Protein AF-A0A0F5EWI2-F1 (afdb_monomer_lite)

Radius of gyration: 19.16 Å; chains: 1; bounding box: 44×41×66 Å

InterPro domains:
  IPR000710 Peptidase S6, IgA endopeptidase [PR00921] (40-60)
  IPR000710 Peptidase S6, IgA endopeptidase [PR00921] (154-174)
  IPR000710 Peptidase S6, IgA endopeptidase [PR00921] (277-282)
  IPR030396 Peptidase family S6 domain [PF02395] (32-282)
  IPR030396 Peptidase family S6 domain [PS51691] (33-282)

Sequence (282 aa):
MNFKKSNLLFKSFSNPIKLGISLAIVALNAEASRVRGDVDYQYFRDFGENKGLFSIGATNIHIFDKNGQDVGIMLKDNIPMPDLKTANKNGAFANLIDPSFITSVRHNVGYSQVLFGGEDTNPDSHHFSYLLVNRNNFPDEWDGVTYSNPQDKDYHIPRLHKMVTEVAPAELTDVLTPNGKENTKILTDLTRFPLYIRVGSGKQEVQESAEDNSKTISLSSAYRYVIGGVTHTMSEANATNVVANGTITPEGKRITDKPITLFGSIYGPMVSYGRSGDSGSA

pLDDT: mean 81.0, std 21.16, range [21.16, 98.81]

Organism: Avibacterium paragallinarum (NCBI:txid728)

Structure (mmCIF, N/CA/C/O backbone):
data_AF-A0A0F5EWI2-F1
#
_entry.id   AF-A0A0F5EWI2-F1
#
loop_
_atom_site.group_PDB
_atom_site.id
_atom_site.type_symbol
_atom_site.label_atom_id
_atom_site.label_alt_id
_atom_site.label_comp_id
_atom_site.label_asym_id
_atom_site.label_entity_id
_atom_site.label_seq_id
_atom_site.pdbx_PDB_ins_code
_atom_site.Cartn_x
_atom_site.Cartn_y
_atom_site.Cartn_z
_atom_site.occupancy
_atom_site.B_iso_or_equiv
_atom_site.auth_seq_id
_atom_site.auth_comp_id
_atom_site.auth_asym_id
_atom_site.auth_atom_id
_atom_site.pdbx_PDB_model_num
ATOM 1 N N . MET A 1 1 ? 16.512 1.919 -40.377 1.00 30.89 1 MET A N 1
ATOM 2 C CA . MET A 1 1 ? 16.035 0.576 -39.981 1.00 30.89 1 MET A CA 1
ATOM 3 C C . MET A 1 1 ? 14.828 0.799 -39.081 1.00 30.89 1 MET A C 1
ATOM 5 O O . MET A 1 1 ? 14.992 1.237 -37.953 1.00 30.89 1 MET A O 1
ATOM 9 N N . ASN A 1 2 ? 13.626 0.687 -39.650 1.00 21.16 2 ASN A N 1
ATOM 10 C CA . ASN A 1 2 ? 12.370 1.079 -39.006 1.00 21.16 2 ASN A CA 1
ATOM 11 C C . ASN A 1 2 ? 11.947 0.013 -37.993 1.00 21.16 2 ASN A C 1
ATOM 13 O O . ASN A 1 2 ? 11.634 -1.113 -38.382 1.00 21.16 2 ASN A O 1
ATOM 17 N N . PHE A 1 3 ? 11.923 0.362 -36.707 1.00 26.02 3 PHE A N 1
ATOM 18 C CA . PHE A 1 3 ? 11.335 -0.489 -35.679 1.00 26.02 3 PHE A CA 1
ATOM 19 C C . PHE A 1 3 ? 9.810 -0.467 -35.835 1.00 26.02 3 PHE A C 1
ATOM 21 O O . PHE A 1 3 ? 9.141 0.519 -35.535 1.00 26.02 3 PHE A O 1
ATOM 28 N N . LYS A 1 4 ? 9.263 -1.561 -36.374 1.00 25.55 4 LYS A N 1
ATOM 29 C CA . LYS A 1 4 ? 7.824 -1.847 -36.391 1.00 25.55 4 LYS A CA 1
ATOM 30 C C . LYS A 1 4 ? 7.305 -1.863 -34.949 1.00 25.55 4 LYS A C 1
ATOM 32 O O . LYS A 1 4 ? 7.891 -2.548 -34.114 1.00 25.55 4 LYS A O 1
ATOM 37 N N . LYS A 1 5 ? 6.187 -1.167 -34.696 1.00 33.53 5 LYS A N 1
ATOM 38 C CA . LYS A 1 5 ? 5.367 -1.292 -33.478 1.00 33.53 5 LYS A CA 1
ATOM 39 C C . LYS A 1 5 ? 5.155 -2.780 -33.165 1.00 33.53 5 LYS A C 1
ATOM 41 O O . LYS A 1 5 ? 4.416 -3.464 -33.873 1.00 33.53 5 LYS A O 1
ATOM 46 N N . SER A 1 6 ? 5.811 -3.287 -32.127 1.00 29.77 6 SER A N 1
ATOM 47 C CA . SER A 1 6 ? 5.422 -4.546 -31.505 1.00 29.77 6 SER A CA 1
ATOM 48 C C . SER A 1 6 ? 4.189 -4.258 -30.657 1.00 29.77 6 SER A C 1
ATOM 50 O O . SER A 1 6 ? 4.291 -3.607 -29.619 1.00 29.77 6 SER A O 1
ATOM 52 N N . ASN A 1 7 ? 3.025 -4.713 -31.117 1.00 28.48 7 ASN A N 1
ATOM 53 C CA . ASN A 1 7 ? 1.829 -4.803 -30.290 1.00 28.48 7 ASN A CA 1
ATOM 54 C C . ASN A 1 7 ? 2.145 -5.743 -29.119 1.00 28.48 7 ASN A C 1
ATOM 56 O O . ASN A 1 7 ? 2.031 -6.962 -29.255 1.00 28.48 7 ASN A O 1
ATOM 60 N N . LEU A 1 8 ? 2.553 -5.186 -27.977 1.00 28.75 8 LEU A N 1
ATOM 61 C CA . LEU A 1 8 ? 2.466 -5.857 -26.683 1.00 28.75 8 LEU A CA 1
ATOM 62 C C . LEU A 1 8 ? 0.978 -5.930 -26.320 1.00 28.75 8 LEU A C 1
ATOM 64 O O . LEU A 1 8 ? 0.463 -5.188 -25.494 1.00 28.75 8 LEU A O 1
ATOM 68 N N . LEU A 1 9 ? 0.269 -6.805 -27.031 1.00 26.86 9 LEU A N 1
ATOM 69 C CA . LEU A 1 9 ? -1.031 -7.306 -26.631 1.00 26.86 9 LEU A CA 1
ATOM 70 C C . LEU A 1 9 ? -0.791 -8.129 -25.366 1.00 26.86 9 LEU A C 1
ATOM 72 O O . LEU A 1 9 ? -0.361 -9.281 -25.451 1.00 26.86 9 LEU A O 1
ATOM 76 N N . PHE A 1 10 ? -1.060 -7.540 -24.201 1.00 33.16 10 PHE A N 1
ATOM 77 C CA . PHE A 1 10 ? -1.355 -8.314 -23.003 1.00 33.16 10 PHE A CA 1
ATOM 78 C C . PHE A 1 10 ? -2.587 -9.161 -23.327 1.00 33.16 10 PHE A C 1
ATOM 80 O O . PHE A 1 10 ? -3.725 -8.696 -23.292 1.00 33.16 10 PHE A O 1
ATOM 87 N N . LYS A 1 11 ? -2.358 -10.407 -23.747 1.00 27.41 11 LYS A N 1
ATOM 88 C CA . LYS A 1 11 ? -3.420 -11.400 -23.830 1.00 27.41 11 LYS A CA 1
ATOM 89 C C . LYS A 1 11 ? -3.869 -11.665 -22.399 1.00 27.41 11 LYS A C 1
ATOM 91 O O . LYS A 1 11 ? -3.169 -12.339 -21.653 1.00 27.41 11 LYS A O 1
ATOM 96 N N . SER A 1 12 ? -5.031 -11.125 -22.043 1.00 32.12 12 SER A N 1
ATOM 97 C CA . SER A 1 12 ? -5.823 -11.616 -20.920 1.00 32.12 12 SER A CA 1
ATOM 98 C C . SER A 1 12 ? -5.983 -13.128 -21.099 1.00 32.12 12 SER A C 1
ATOM 100 O O . SER A 1 12 ? -6.609 -13.594 -22.057 1.00 32.12 12 SER A O 1
ATOM 102 N N . PHE A 1 13 ? -5.340 -13.903 -20.227 1.00 31.05 13 PHE A N 1
ATOM 103 C CA . PHE A 1 13 ? -5.628 -15.322 -20.101 1.00 31.05 13 PHE A CA 1
ATOM 104 C C . PHE A 1 13 ? -6.995 -15.435 -19.429 1.00 31.05 13 PHE A C 1
ATOM 106 O O . PHE A 1 13 ? -7.117 -15.369 -18.210 1.00 31.05 13 PHE A O 1
ATOM 113 N N . SER A 1 14 ? -8.037 -15.568 -20.245 1.00 35.56 14 SER A N 1
ATOM 114 C CA . SER A 1 14 ? -9.378 -15.905 -19.782 1.00 35.56 14 SER A CA 1
ATOM 115 C C . SER A 1 14 ? -9.385 -17.355 -19.295 1.00 35.56 14 SER A C 1
ATOM 117 O O . SER A 1 14 ? -9.477 -18.289 -20.086 1.00 35.56 14 SER A O 1
ATOM 119 N N . ASN A 1 15 ? -9.286 -17.540 -17.979 1.00 30.77 15 ASN A N 1
ATOM 120 C CA . ASN A 1 15 ? -9.699 -18.774 -17.316 1.00 30.77 15 ASN A CA 1
ATOM 121 C C . ASN A 1 15 ? -11.030 -18.530 -16.584 1.00 30.77 15 ASN A C 1
ATOM 123 O O . ASN A 1 15 ? -11.200 -17.480 -15.963 1.00 30.77 15 ASN A O 1
ATOM 127 N N . PRO A 1 16 ? -11.992 -19.465 -16.666 1.00 32.56 16 PRO A N 1
ATOM 128 C CA . PRO A 1 16 ? -13.347 -19.245 -16.184 1.00 32.56 16 PRO A CA 1
ATOM 129 C C . PRO A 1 16 ? -13.420 -19.337 -14.654 1.00 32.56 16 PRO A C 1
ATOM 131 O O . PRO A 1 16 ? -12.877 -20.256 -14.049 1.00 32.56 16 PRO A O 1
ATOM 134 N N . ILE A 1 17 ? -14.146 -18.385 -14.061 1.00 31.98 17 ILE A N 1
ATOM 135 C CA . ILE A 1 17 ? -14.688 -18.396 -12.694 1.00 31.98 17 ILE A CA 1
ATOM 136 C C . ILE A 1 17 ? -13.631 -18.673 -11.611 1.00 31.98 17 ILE A C 1
ATOM 138 O O . ILE A 1 17 ? -13.587 -19.726 -10.978 1.00 31.98 17 ILE A O 1
ATOM 142 N N . LYS A 1 18 ? -12.824 -17.653 -11.329 1.00 27.22 18 LYS A N 1
ATOM 143 C CA . LYS A 1 18 ? -12.356 -17.387 -9.969 1.00 27.22 18 LYS A CA 1
ATOM 144 C C . LYS A 1 18 ? -12.882 -16.010 -9.599 1.00 27.22 18 LYS A C 1
ATOM 146 O O . LYS A 1 18 ? -12.769 -15.084 -10.395 1.00 27.22 18 LYS A O 1
ATOM 151 N N . LEU A 1 19 ? -13.510 -15.901 -8.434 1.00 29.02 19 LEU A N 1
ATOM 152 C CA . LEU A 1 19 ? -13.877 -14.626 -7.828 1.00 29.02 19 LEU A CA 1
ATOM 153 C C . LEU A 1 19 ? -12.559 -13.925 -7.447 1.00 29.02 19 LEU A C 1
ATOM 155 O O . LEU A 1 19 ? -12.078 -14.057 -6.327 1.00 29.02 19 LEU A O 1
ATOM 159 N N . GLY A 1 20 ? -11.894 -13.333 -8.439 1.00 28.34 20 GLY A N 1
ATOM 160 C CA . GLY A 1 20 ? -10.646 -12.605 -8.276 1.00 28.34 20 GLY A CA 1
ATOM 161 C C . GLY A 1 20 ? -10.959 -11.250 -7.670 1.00 28.34 20 GLY A C 1
ATOM 162 O O . GLY A 1 20 ? -11.692 -10.457 -8.260 1.00 28.34 20 GLY A O 1
ATOM 163 N N . ILE A 1 21 ? -10.443 -10.994 -6.470 1.00 34.06 21 ILE A N 1
ATOM 164 C CA . ILE A 1 21 ? -10.360 -9.632 -5.956 1.00 34.06 21 ILE A CA 1
ATOM 165 C C . ILE A 1 21 ? -9.354 -8.919 -6.860 1.00 34.06 21 ILE A C 1
ATOM 167 O O . ILE A 1 21 ? -8.154 -9.172 -6.774 1.00 34.06 21 ILE A O 1
ATOM 171 N N . SER A 1 22 ? -9.848 -8.053 -7.742 1.00 30.48 22 SER A N 1
ATOM 172 C CA . SER A 1 22 ? -9.000 -7.092 -8.438 1.00 30.48 22 SER A CA 1
ATOM 173 C C . SER A 1 22 ? -8.394 -6.175 -7.378 1.00 30.48 22 SER A C 1
ATOM 175 O O . SER A 1 22 ? -9.103 -5.390 -6.746 1.00 30.48 22 SER A O 1
ATOM 177 N N . LEU A 1 23 ? -7.084 -6.291 -7.154 1.00 34.41 23 LEU A N 1
ATOM 178 C CA . LEU A 1 23 ? -6.345 -5.285 -6.409 1.00 34.41 23 LEU A CA 1
ATOM 179 C C . LEU A 1 23 ? -6.219 -4.082 -7.349 1.00 34.41 23 LEU A C 1
ATOM 181 O O . LEU A 1 23 ? -5.346 -4.030 -8.212 1.00 34.41 23 LEU A O 1
ATOM 185 N N . ALA A 1 24 ? -7.146 -3.132 -7.250 1.00 35.19 24 ALA A N 1
ATOM 186 C CA . ALA A 1 24 ? -7.046 -1.894 -8.003 1.00 35.19 24 ALA A CA 1
ATOM 187 C C . ALA A 1 24 ? -5.848 -1.093 -7.464 1.00 35.19 24 ALA A C 1
ATOM 189 O O . ALA A 1 24 ? -5.997 -0.278 -6.558 1.00 35.19 24 ALA A O 1
ATOM 190 N N . ILE A 1 25 ? -4.653 -1.335 -8.017 1.00 37.09 25 ILE A N 1
ATOM 191 C CA . ILE A 1 25 ? -3.476 -0.484 -7.817 1.00 37.09 25 ILE A CA 1
ATOM 192 C C . ILE A 1 25 ? -3.751 0.809 -8.581 1.00 37.09 25 ILE A C 1
ATOM 194 O O . ILE A 1 25 ? -3.390 0.978 -9.746 1.00 37.09 25 ILE A O 1
ATOM 198 N N . VAL A 1 26 ? -4.480 1.709 -7.936 1.00 37.12 26 VAL A N 1
ATOM 199 C CA . VAL A 1 26 ? -4.684 3.060 -8.429 1.00 37.12 26 VAL A CA 1
ATOM 200 C C . VAL A 1 26 ? -3.472 3.862 -7.964 1.00 37.12 26 VAL A C 1
ATOM 202 O O . VAL A 1 26 ? -3.343 4.160 -6.782 1.00 37.12 26 VAL A O 1
ATOM 205 N N . ALA A 1 27 ? -2.568 4.203 -8.886 1.00 33.59 27 ALA A N 1
ATOM 206 C CA . ALA A 1 27 ? -1.388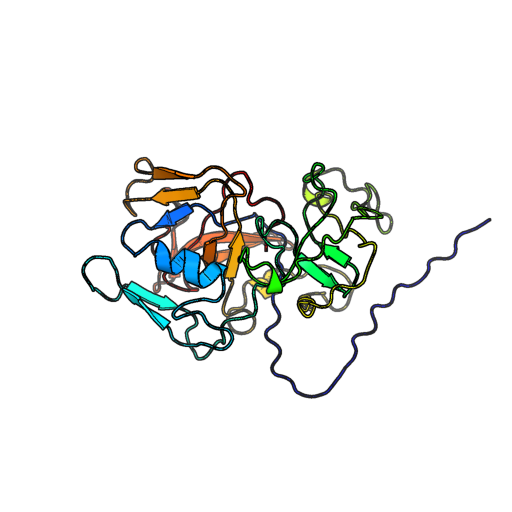 5.033 -8.623 1.00 33.59 27 ALA A CA 1
ATOM 207 C C . ALA A 1 27 ? -1.757 6.514 -8.371 1.00 33.59 27 ALA A C 1
ATOM 209 O O . ALA A 1 27 ? -1.180 7.420 -8.968 1.00 33.59 27 ALA A O 1
ATOM 210 N N . LEU A 1 28 ? -2.753 6.780 -7.522 1.00 32.44 28 LEU A N 1
ATOM 211 C CA . LEU A 1 28 ? -3.231 8.124 -7.212 1.00 32.44 28 LEU A CA 1
ATOM 212 C C . LEU A 1 28 ? -3.036 8.391 -5.727 1.00 32.44 28 LEU A C 1
ATOM 214 O O . LEU A 1 28 ? -3.651 7.736 -4.898 1.00 32.44 28 LEU A O 1
ATOM 218 N N . ASN A 1 29 ? -2.196 9.390 -5.444 1.00 33.06 29 ASN A N 1
ATOM 219 C CA . ASN A 1 29 ? -1.879 9.936 -4.124 1.00 33.06 29 ASN A CA 1
ATOM 220 C C . ASN A 1 29 ? -1.559 8.849 -3.089 1.00 33.06 29 ASN A C 1
ATOM 222 O O . ASN A 1 29 ? -2.439 8.312 -2.429 1.00 33.06 29 ASN A 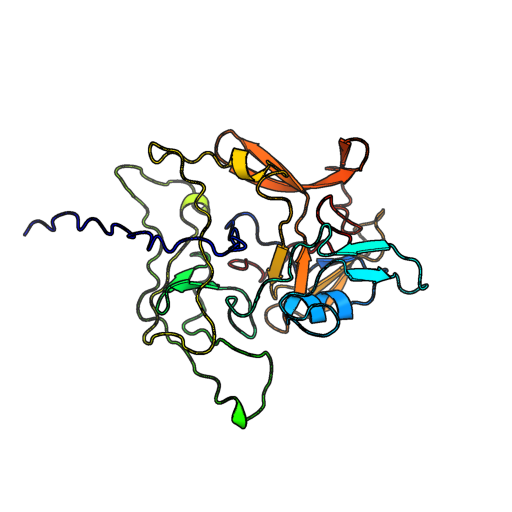O 1
ATOM 226 N N . ALA A 1 30 ? -0.264 8.550 -2.959 1.00 39.19 30 ALA A N 1
ATOM 227 C CA . ALA A 1 30 ? 0.282 7.713 -1.901 1.00 39.19 30 ALA A CA 1
ATOM 228 C C . ALA A 1 30 ? -0.329 8.101 -0.549 1.00 39.19 30 ALA A C 1
ATOM 230 O O . ALA A 1 30 ? -0.136 9.231 -0.109 1.00 39.19 30 ALA A O 1
ATOM 231 N N . GLU A 1 31 ? -1.076 7.186 0.068 1.00 49.22 31 GLU A N 1
ATOM 232 C CA . GLU A 1 31 ? -1.660 7.354 1.396 1.00 49.22 31 GLU A CA 1
ATOM 233 C C . GLU A 1 31 ? -0.858 6.481 2.417 1.00 49.22 31 GLU A C 1
ATOM 235 O O . GLU A 1 31 ? 0.250 6.104 2.103 1.00 49.22 31 GLU A O 1
ATOM 240 N N . ALA A 1 32 ? -1.273 6.169 3.638 1.00 57.50 32 ALA A N 1
ATOM 241 C CA . ALA A 1 32 ? -0.471 5.527 4.714 1.00 57.50 32 ALA A CA 1
ATOM 242 C C . ALA A 1 32 ? 0.701 6.262 5.366 1.00 57.50 32 ALA A C 1
ATOM 244 O O . ALA A 1 32 ? 1.285 7.212 4.874 1.00 57.50 32 ALA A O 1
ATOM 245 N N . SER A 1 33 ? 0.998 5.772 6.563 1.00 82.44 33 SER A N 1
ATOM 246 C CA . SER A 1 33 ? 1.945 6.272 7.553 1.00 82.44 33 SER A CA 1
ATOM 247 C C . SER A 1 33 ? 1.377 7.263 8.559 1.00 82.44 33 SER A C 1
ATOM 249 O O . SER A 1 33 ? 1.949 7.361 9.632 1.00 82.44 33 SER A O 1
ATOM 251 N N . ARG A 1 34 ? 0.232 7.919 8.328 1.00 91.12 34 ARG A N 1
ATOM 252 C CA . ARG A 1 34 ? -0.511 8.622 9.391 1.00 91.12 34 ARG A CA 1
ATOM 253 C C . ARG A 1 34 ? -1.857 7.966 9.671 1.00 91.12 34 ARG A C 1
ATOM 255 O O . ARG A 1 34 ? -2.666 7.822 8.760 1.00 91.12 34 ARG A O 1
ATOM 262 N N . VAL A 1 35 ? -2.114 7.627 10.931 1.00 93.19 35 VAL A N 1
ATOM 263 C CA . VAL A 1 35 ? -3.329 6.909 11.360 1.00 93.19 35 VAL A CA 1
ATOM 264 C C . VAL A 1 35 ? -3.948 7.517 12.623 1.00 93.19 35 VAL A C 1
ATOM 266 O O . VAL A 1 35 ? -3.311 8.317 13.310 1.00 93.19 35 VAL A O 1
ATOM 269 N N . ARG A 1 36 ? -5.194 7.146 12.937 1.00 92.00 36 ARG A N 1
ATOM 270 C CA . ARG A 1 36 ? -5.877 7.525 14.188 1.00 92.00 36 ARG A CA 1
ATOM 271 C C . ARG A 1 36 ? -5.182 6.932 15.422 1.00 92.00 36 ARG A C 1
ATOM 273 O O . ARG A 1 36 ? -4.645 5.827 15.370 1.00 92.00 36 ARG A O 1
ATOM 280 N N . GLY A 1 37 ? -5.187 7.675 16.525 1.00 91.50 37 GLY A N 1
ATOM 281 C CA . GLY A 1 37 ? -4.462 7.333 17.753 1.00 91.50 37 GLY A CA 1
ATOM 282 C C . GLY A 1 37 ? -5.274 6.673 18.856 1.00 91.50 37 GLY A C 1
ATOM 283 O O . GLY A 1 37 ? -4.700 6.296 19.876 1.00 91.50 37 GLY A O 1
ATOM 284 N N . ASP A 1 38 ? -6.579 6.529 18.684 1.00 92.00 38 ASP A N 1
ATOM 285 C CA . ASP A 1 38 ? -7.507 5.946 19.655 1.00 92.00 38 ASP A CA 1
ATOM 286 C C . ASP A 1 38 ? -7.641 4.418 19.542 1.00 92.00 38 ASP A C 1
ATOM 288 O O . ASP A 1 38 ? -8.084 3.793 20.499 1.00 92.00 38 ASP A O 1
ATOM 292 N N . VAL A 1 39 ? -7.198 3.799 18.442 1.00 94.94 39 VAL A N 1
ATOM 293 C CA . VAL A 1 39 ? -7.085 2.332 18.299 1.00 94.94 39 VAL A CA 1
ATOM 294 C C . VAL A 1 39 ? -5.643 1.864 18.511 1.00 94.94 39 VAL A C 1
ATOM 296 O O . VAL A 1 39 ? -4.700 2.661 18.444 1.00 94.94 39 VAL A O 1
ATOM 299 N N . ASP A 1 40 ? -5.446 0.573 18.789 1.00 96.75 40 ASP A N 1
ATOM 300 C CA . ASP A 1 40 ? -4.097 0.009 18.893 1.00 96.75 40 ASP A CA 1
ATOM 301 C C . ASP A 1 40 ? -3.358 0.128 17.548 1.00 96.75 40 ASP A C 1
ATOM 303 O O . ASP A 1 40 ? -3.860 -0.277 16.497 1.00 96.75 40 ASP A O 1
ATOM 307 N N . TYR A 1 41 ? -2.137 0.664 17.586 1.00 97.00 41 TYR A N 1
ATOM 308 C CA . TYR A 1 41 ? -1.273 0.779 16.414 1.00 97.00 41 TYR A CA 1
ATOM 309 C C . TYR A 1 41 ? -0.960 -0.589 15.793 1.00 97.00 41 TYR A C 1
ATOM 311 O O . TYR A 1 41 ? -0.705 -0.690 14.589 1.00 97.00 41 TYR A O 1
ATOM 319 N N . GLN A 1 42 ? -1.021 -1.651 16.603 1.00 97.62 42 GLN A N 1
ATOM 320 C CA . GLN A 1 42 ? -0.824 -3.020 16.157 1.00 97.62 42 GLN A CA 1
ATOM 321 C C . GLN A 1 42 ? -1.845 -3.442 15.094 1.00 97.62 42 GLN A C 1
ATOM 323 O O . GLN A 1 42 ? -1.467 -4.193 14.203 1.00 97.62 42 GLN A O 1
ATOM 328 N N . TYR A 1 43 ? -3.074 -2.905 15.085 1.00 98.31 43 TYR A N 1
ATOM 329 C CA . TYR A 1 43 ? -4.027 -3.196 14.006 1.00 98.31 43 TYR A CA 1
ATOM 330 C C . TYR A 1 43 ? -3.467 -2.794 12.635 1.00 98.31 43 TYR A C 1
ATOM 332 O O . TYR A 1 43 ? -3.536 -3.571 11.688 1.00 98.31 43 TYR A O 1
ATOM 340 N N . PHE A 1 44 ? -2.865 -1.607 12.518 1.00 97.56 44 PHE A N 1
ATOM 341 C CA . PHE A 1 44 ? -2.307 -1.116 11.252 1.00 97.56 44 PHE A CA 1
ATOM 342 C C . PHE A 1 44 ? -1.054 -1.887 10.820 1.00 97.56 44 PHE A C 1
ATOM 344 O O . PHE A 1 44 ? -0.828 -2.085 9.623 1.00 97.56 44 PHE A O 1
ATOM 351 N N . ARG A 1 45 ? -0.252 -2.336 11.793 1.00 96.44 45 ARG A N 1
ATOM 352 C CA . ARG A 1 45 ? 0.908 -3.212 11.569 1.00 96.44 45 ARG A CA 1
ATOM 353 C C . ARG A 1 45 ? 0.475 -4.589 11.082 1.00 96.44 45 ARG A C 1
ATOM 355 O O . ARG A 1 45 ? 0.952 -5.048 10.050 1.00 96.44 45 ARG 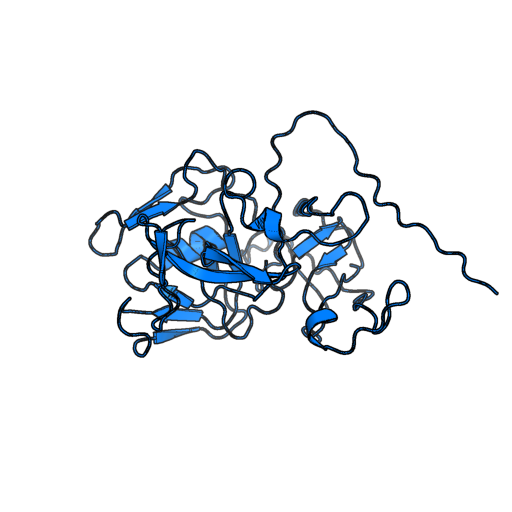A O 1
ATOM 362 N N . ASP A 1 46 ? -0.465 -5.210 11.783 1.00 97.44 46 ASP A N 1
ATOM 363 C CA . ASP A 1 46 ? -1.002 -6.522 11.437 1.00 97.44 46 ASP A CA 1
ATOM 364 C C . ASP A 1 46 ? -1.694 -6.497 10.075 1.00 97.44 46 ASP A C 1
ATOM 366 O O . ASP A 1 46 ? -1.491 -7.407 9.275 1.00 97.44 46 ASP A O 1
ATOM 370 N N . PHE A 1 47 ? -2.438 -5.428 9.771 1.00 96.69 47 PHE A N 1
ATOM 371 C CA . PHE A 1 47 ? -3.031 -5.232 8.453 1.00 96.69 47 PHE A CA 1
ATOM 372 C C . PHE A 1 47 ? -1.955 -5.194 7.365 1.00 96.69 47 PHE A C 1
ATOM 374 O O . PHE A 1 47 ? -2.032 -5.964 6.414 1.00 96.69 47 PHE A O 1
ATOM 381 N N . GLY A 1 48 ? -0.938 -4.335 7.513 1.00 94.00 48 GLY A N 1
ATOM 382 C CA . GLY A 1 48 ? 0.128 -4.175 6.518 1.00 94.00 48 GLY A CA 1
ATOM 383 C C . GLY A 1 48 ? 0.999 -5.420 6.316 1.00 94.00 48 GLY A C 1
ATOM 384 O O . GLY A 1 48 ? 1.577 -5.586 5.249 1.00 94.00 48 GLY A O 1
ATOM 385 N N . GLU A 1 49 ? 1.079 -6.302 7.315 1.00 93.94 49 GLU A N 1
ATOM 386 C CA . GLU A 1 49 ? 1.907 -7.516 7.287 1.00 93.94 49 GLU A CA 1
ATOM 387 C C . GLU A 1 49 ? 1.102 -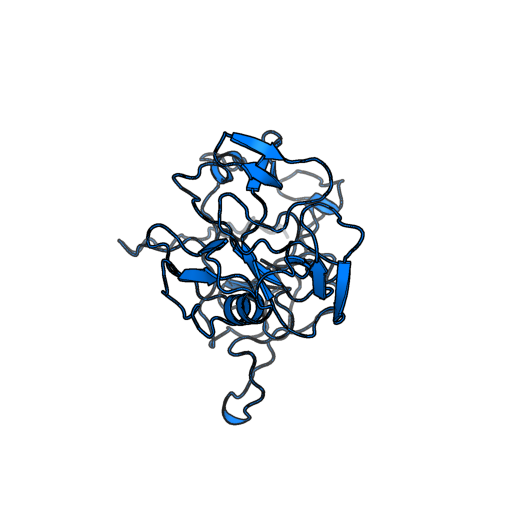8.813 7.050 1.00 93.94 49 GLU A C 1
ATOM 389 O O . GLU A 1 49 ? 1.681 -9.902 7.091 1.00 93.94 49 GLU A O 1
ATOM 394 N N . ASN A 1 50 ? -0.217 -8.722 6.826 1.00 95.38 50 ASN A N 1
ATOM 395 C CA . ASN A 1 50 ? -1.150 -9.860 6.809 1.00 95.38 50 ASN A CA 1
ATOM 396 C C . ASN A 1 50 ? -1.028 -10.780 8.048 1.00 95.38 50 ASN A C 1
ATOM 398 O O . ASN A 1 50 ? -0.991 -12.012 7.937 1.00 95.38 50 ASN A O 1
ATOM 402 N N . LYS A 1 51 ? -0.927 -10.186 9.240 1.00 96.06 51 LYS A N 1
ATOM 403 C CA . LYS A 1 51 ? -0.779 -10.870 10.537 1.00 96.06 51 LYS A CA 1
ATOM 404 C C . LYS A 1 51 ? -2.003 -10.664 11.427 1.00 96.06 51 LYS A C 1
ATOM 406 O O . LYS A 1 51 ? -2.957 -9.983 11.057 1.00 96.06 51 LYS A O 1
ATOM 411 N N . GLY A 1 52 ? -1.980 -11.287 12.605 1.00 97.25 52 GLY A N 1
ATOM 412 C CA . GLY A 1 52 ? -3.041 -11.164 13.600 1.00 97.25 52 GLY A CA 1
ATOM 413 C C . GLY A 1 52 ? -4.398 -11.552 13.017 1.00 97.25 52 GLY A C 1
ATOM 414 O O . GLY A 1 52 ? -4.548 -12.616 12.417 1.00 97.25 52 GLY A O 1
ATOM 415 N N . LEU A 1 53 ? -5.379 -10.663 13.168 1.00 97.94 53 LEU A N 1
ATOM 416 C CA . LEU A 1 53 ? -6.724 -10.859 12.623 1.00 97.94 53 LEU A CA 1
ATOM 417 C C . LEU A 1 53 ? -6.779 -10.722 11.090 1.00 97.94 53 LEU A C 1
ATOM 419 O O . LEU A 1 53 ? -7.705 -11.239 10.474 1.00 97.94 53 LEU A O 1
ATOM 423 N N . PHE A 1 54 ? -5.784 -10.088 10.462 1.00 97.94 54 PHE A N 1
ATOM 424 C CA . PHE A 1 54 ? -5.740 -9.783 9.024 1.00 97.94 54 PHE A CA 1
ATOM 425 C C . PHE A 1 54 ? -4.959 -10.823 8.211 1.00 97.94 54 PHE A C 1
ATOM 427 O O . PHE A 1 54 ? -4.272 -10.499 7.239 1.00 97.94 54 PHE A O 1
ATOM 434 N N . SER A 1 55 ? -5.059 -12.094 8.600 1.00 97.00 55 SER A N 1
ATOM 435 C CA . SER A 1 55 ? -4.585 -13.190 7.751 1.00 97.00 55 SER A CA 1
ATOM 436 C C . SER A 1 55 ? -5.300 -13.184 6.392 1.00 97.00 55 SER A C 1
ATOM 438 O O . SER A 1 55 ? -6.451 -12.756 6.282 1.00 97.00 55 SER A O 1
ATOM 440 N N . ILE A 1 56 ? -4.612 -13.641 5.343 1.00 95.44 56 ILE A N 1
ATOM 441 C CA . ILE A 1 56 ? -5.153 -13.682 3.976 1.00 95.44 56 ILE A CA 1
ATOM 442 C C . ILE A 1 56 ? -6.481 -14.452 3.973 1.00 95.44 56 ILE A C 1
ATOM 444 O O . ILE A 1 56 ? -6.563 -15.567 4.486 1.00 95.44 56 ILE A O 1
ATOM 448 N N . GLY A 1 57 ? -7.518 -13.852 3.390 1.00 96.69 57 GLY A N 1
ATOM 449 C CA . GLY A 1 57 ? -8.867 -14.412 3.332 1.00 96.69 57 GLY A CA 1
ATOM 450 C C . GLY A 1 57 ? -9.765 -14.115 4.539 1.00 96.69 57 GLY A C 1
ATOM 451 O O . GLY A 1 57 ? -10.947 -14.444 4.480 1.00 96.69 57 GLY A O 1
ATOM 452 N N . ALA A 1 58 ? -9.260 -13.484 5.605 1.00 98.12 58 ALA A N 1
ATOM 453 C CA . ALA A 1 58 ? -10.095 -13.046 6.725 1.00 98.12 58 ALA A CA 1
ATOM 454 C C . ALA A 1 58 ? -11.140 -12.006 6.281 1.00 98.12 58 ALA A C 1
ATOM 456 O O . ALA A 1 58 ? -10.908 -11.239 5.349 1.00 98.12 58 ALA A O 1
ATOM 457 N N . THR A 1 59 ? -12.289 -11.971 6.956 1.00 98.31 59 THR A N 1
ATOM 458 C CA . THR A 1 59 ? -13.437 -11.107 6.622 1.00 98.31 59 THR A CA 1
ATOM 459 C C . THR A 1 59 ? -14.118 -10.600 7.891 1.00 98.31 59 THR A C 1
ATOM 461 O O . THR A 1 59 ? -14.081 -11.296 8.905 1.00 98.31 59 THR A O 1
ATOM 464 N N . ASN A 1 60 ? -14.832 -9.474 7.813 1.00 97.88 60 ASN A N 1
ATOM 465 C CA . ASN A 1 60 ? -15.696 -8.934 8.873 1.00 97.88 60 ASN A CA 1
ATOM 466 C C . ASN A 1 60 ? -14.987 -8.793 10.235 1.00 97.88 60 ASN A C 1
ATOM 468 O O . ASN A 1 60 ? -15.429 -9.330 11.251 1.00 97.88 60 ASN A O 1
ATOM 472 N N . ILE A 1 61 ? -13.863 -8.081 10.252 1.00 98.38 61 ILE A N 1
ATOM 473 C CA . ILE A 1 61 ? -13.019 -7.930 11.441 1.00 98.38 61 ILE A CA 1
ATOM 474 C C . ILE A 1 61 ? -13.471 -6.700 12.228 1.00 98.38 61 ILE A C 1
ATOM 476 O O . ILE A 1 61 ? -13.352 -5.577 11.740 1.00 98.38 61 ILE A O 1
ATOM 480 N N . HIS A 1 62 ? -13.959 -6.900 13.451 1.00 98.06 62 HIS A N 1
ATOM 481 C CA . HIS A 1 62 ? -14.278 -5.802 14.365 1.00 98.06 62 HIS A CA 1
ATOM 482 C C . HIS A 1 62 ? -13.004 -5.133 14.884 1.00 98.06 62 HIS A C 1
ATOM 484 O O . HIS A 1 62 ? -12.059 -5.815 15.285 1.00 98.06 62 HIS A O 1
ATOM 490 N N . ILE A 1 63 ? -13.000 -3.801 14.894 1.00 98.19 63 ILE A N 1
ATOM 491 C CA . ILE A 1 63 ? -11.908 -2.983 15.417 1.00 98.19 63 ILE A CA 1
ATOM 492 C C . ILE A 1 63 ? -12.398 -2.278 16.668 1.00 98.19 63 ILE A C 1
ATOM 494 O O . ILE A 1 63 ? -13.439 -1.626 16.659 1.00 98.19 63 ILE A O 1
ATOM 498 N N . PHE A 1 64 ? -11.614 -2.382 17.732 1.00 97.50 64 PHE A N 1
ATOM 499 C CA . PHE A 1 64 ? -11.923 -1.768 19.015 1.00 97.50 64 PHE A CA 1
ATOM 500 C C . PHE A 1 64 ? -10.936 -0.643 19.314 1.00 97.50 64 PHE A C 1
ATOM 502 O O . PHE A 1 64 ? -9.744 -0.745 19.000 1.00 97.50 64 PHE A O 1
ATOM 509 N N . ASP A 1 65 ? -11.433 0.429 19.924 1.00 95.38 65 ASP A N 1
ATOM 510 C CA . ASP A 1 65 ? -10.586 1.464 20.500 1.00 95.38 65 ASP A CA 1
ATOM 511 C C . ASP A 1 65 ? -9.846 0.954 21.752 1.00 95.38 65 ASP A C 1
ATOM 513 O O . ASP A 1 65 ? -10.078 -0.147 22.262 1.00 95.38 65 ASP A O 1
ATOM 517 N N . LYS A 1 66 ? -8.940 1.779 22.276 1.00 94.56 66 LYS A N 1
ATOM 518 C CA . LYS A 1 66 ? -8.154 1.489 23.485 1.00 94.56 66 LYS A CA 1
ATOM 519 C C . LYS A 1 66 ? -8.993 1.375 24.766 1.00 94.56 66 LYS A C 1
ATOM 521 O O . LYS A 1 66 ? -8.466 0.923 25.779 1.00 94.56 66 LYS A O 1
ATOM 526 N N . ASN A 1 67 ? -10.269 1.764 24.734 1.00 96.81 67 ASN A N 1
ATOM 527 C CA . ASN A 1 67 ? -11.219 1.607 25.836 1.00 96.81 67 ASN A CA 1
ATOM 528 C C . ASN A 1 67 ? -12.096 0.349 25.679 1.00 96.81 67 ASN A C 1
ATOM 530 O O . ASN A 1 67 ? -12.906 0.059 26.558 1.00 96.81 67 ASN A O 1
ATOM 534 N N . GLY A 1 68 ? -11.938 -0.403 24.583 1.00 96.44 68 GLY A N 1
ATOM 535 C CA . GLY A 1 68 ? -12.720 -1.598 24.274 1.00 96.44 68 GLY A CA 1
ATOM 536 C C . GLY A 1 68 ? -14.054 -1.321 23.575 1.00 96.44 68 GLY A C 1
ATOM 537 O O . GLY A 1 68 ? -14.864 -2.238 23.448 1.00 96.44 68 GLY A O 1
ATOM 538 N N . GLN A 1 69 ? -14.305 -0.094 23.117 1.00 97.12 69 GLN A N 1
ATOM 539 C CA . GLN A 1 69 ? -15.490 0.245 22.336 1.00 97.12 69 GLN A CA 1
ATOM 540 C C . GLN A 1 69 ? -15.277 -0.130 20.865 1.00 97.12 69 GLN A C 1
ATOM 542 O O . GLN A 1 69 ? -14.250 0.194 20.274 1.00 97.12 69 GLN A O 1
ATOM 547 N N . ASP A 1 70 ? -16.258 -0.801 20.261 1.00 96.25 70 ASP A N 1
ATOM 548 C CA . ASP A 1 70 ? -16.253 -1.107 18.827 1.00 96.25 70 ASP A CA 1
ATOM 549 C C . ASP A 1 70 ? -16.352 0.193 18.016 1.00 96.25 70 ASP A C 1
ATOM 551 O O . ASP A 1 70 ? -17.294 0.972 18.209 1.00 96.25 70 ASP A O 1
ATOM 555 N N . VAL A 1 71 ? -15.375 0.427 17.135 1.00 94.06 71 VAL A N 1
ATOM 556 C CA . VAL A 1 71 ? -15.294 1.600 16.251 1.00 94.06 71 VAL A CA 1
ATOM 557 C C . VAL A 1 71 ? -15.661 1.282 14.802 1.00 94.06 71 VAL A C 1
ATOM 559 O O . VAL A 1 71 ? -15.669 2.188 13.966 1.00 94.06 71 VAL A O 1
ATOM 562 N N . GLY A 1 72 ? -15.961 0.022 14.483 1.00 95.62 72 GLY A N 1
ATOM 563 C CA . GLY A 1 72 ? -16.419 -0.408 13.170 1.00 95.62 72 GLY A CA 1
ATOM 564 C C . GLY A 1 72 ? -15.803 -1.720 12.693 1.00 95.62 72 GLY A C 1
ATOM 565 O O . GLY A 1 72 ? -14.930 -2.317 13.321 1.00 95.62 72 GLY A O 1
ATOM 566 N N . ILE A 1 73 ? -16.245 -2.142 11.508 1.00 96.75 73 ILE A N 1
ATOM 567 C CA . ILE A 1 73 ? -15.862 -3.413 10.890 1.00 96.75 73 ILE A CA 1
ATOM 568 C C . ILE A 1 73 ? -14.965 -3.141 9.681 1.00 96.75 73 ILE A C 1
ATOM 570 O O . ILE A 1 73 ? -15.348 -2.416 8.763 1.00 96.75 73 ILE A O 1
ATOM 574 N N . MET A 1 74 ? -13.780 -3.742 9.670 1.00 97.00 74 MET A N 1
ATOM 575 C CA . MET A 1 74 ? -12.912 -3.849 8.498 1.00 97.00 74 MET A CA 1
ATOM 576 C C . MET A 1 74 ? -13.314 -5.050 7.644 1.00 97.00 74 MET A C 1
ATOM 578 O O . MET A 1 74 ? -13.761 -6.067 8.177 1.00 97.00 74 MET A O 1
ATOM 582 N N . LEU A 1 75 ? -13.093 -4.960 6.325 1.00 95.75 75 LEU A N 1
ATOM 583 C CA . LEU A 1 75 ? -13.349 -6.069 5.391 1.00 95.75 75 LEU A CA 1
ATOM 584 C C . LEU A 1 75 ? -14.803 -6.575 5.471 1.00 95.75 75 LEU A C 1
ATOM 586 O O . LEU A 1 75 ? -15.069 -7.777 5.541 1.00 95.75 75 LEU A O 1
ATOM 590 N N . LYS A 1 76 ? -15.739 -5.623 5.551 1.00 94.38 76 LYS A N 1
ATOM 591 C CA . LYS A 1 76 ? -17.175 -5.866 5.708 1.00 94.38 76 LYS A CA 1
ATOM 592 C C . LYS A 1 76 ? -17.748 -6.612 4.494 1.00 94.38 76 LYS A C 1
ATOM 594 O O . LYS A 1 76 ? -17.144 -6.643 3.426 1.00 94.38 76 LYS A O 1
ATOM 599 N N . ASP A 1 77 ? -18.931 -7.195 4.664 1.00 94.69 77 ASP A N 1
ATOM 600 C CA . ASP A 1 77 ? -19.728 -7.818 3.604 1.00 94.69 77 ASP A CA 1
ATOM 601 C C . ASP A 1 77 ? -18.992 -8.991 2.931 1.00 94.69 77 ASP A C 1
ATOM 603 O O . ASP A 1 77 ? -19.155 -9.269 1.745 1.00 94.69 77 ASP A O 1
ATOM 607 N N . ASN A 1 78 ? -18.207 -9.719 3.737 1.00 94.69 78 ASN A N 1
ATOM 608 C CA . ASN A 1 78 ? -17.412 -10.883 3.335 1.00 94.69 78 ASN A CA 1
ATOM 609 C C . ASN A 1 78 ? -16.336 -10.591 2.278 1.00 94.69 78 ASN A C 1
ATOM 611 O O . ASN A 1 78 ? -15.948 -11.501 1.546 1.00 94.69 78 ASN A O 1
ATOM 615 N N . ILE A 1 79 ? -15.835 -9.355 2.196 1.00 95.31 79 ILE A N 1
ATOM 616 C CA . ILE A 1 79 ? -14.693 -9.028 1.336 1.00 95.31 79 ILE A CA 1
ATOM 617 C C . ILE A 1 79 ? -13.423 -9.650 1.946 1.00 95.31 79 ILE A C 1
ATOM 619 O O . ILE A 1 79 ? -13.057 -9.271 3.056 1.00 95.31 79 ILE A O 1
ATOM 623 N N . PRO A 1 80 ? -12.738 -10.596 1.275 1.00 96.44 80 PRO A N 1
ATOM 624 C CA . PRO A 1 80 ? -11.554 -11.244 1.838 1.00 96.44 80 PRO A CA 1
ATOM 625 C C . PRO A 1 80 ? -10.352 -10.300 1.934 1.00 96.44 80 PRO A C 1
ATOM 627 O O . PRO A 1 80 ? -10.089 -9.526 1.015 1.00 96.44 80 PRO A O 1
ATOM 630 N N . MET A 1 81 ? -9.561 -10.431 3.002 1.00 97.06 81 MET A N 1
ATOM 631 C CA . MET A 1 81 ? -8.250 -9.789 3.100 1.00 97.06 81 MET A CA 1
ATOM 632 C C . MET A 1 81 ? -7.350 -10.263 1.946 1.00 97.06 81 MET A C 1
ATOM 634 O O . MET A 1 81 ? -7.115 -11.473 1.835 1.00 97.06 81 MET A O 1
ATOM 638 N N . PRO A 1 82 ? -6.821 -9.364 1.100 1.00 93.38 82 PRO A N 1
ATOM 639 C CA . PRO A 1 82 ? -5.925 -9.758 0.023 1.00 93.38 82 PRO A CA 1
ATOM 640 C C . PRO A 1 82 ? -4.515 -10.071 0.535 1.00 93.38 82 PRO A C 1
ATOM 642 O O . PRO A 1 82 ? -4.130 -9.697 1.646 1.00 93.38 82 PRO A O 1
ATOM 645 N N . ASP A 1 83 ? -3.736 -10.744 -0.309 1.00 93.00 83 ASP A N 1
ATOM 646 C CA . ASP A 1 83 ? -2.301 -10.922 -0.097 1.00 93.00 83 ASP A CA 1
ATOM 647 C C . ASP A 1 83 ? -1.562 -9.624 -0.454 1.00 93.00 83 ASP A C 1
ATOM 649 O O . ASP A 1 83 ? -1.485 -9.242 -1.621 1.00 93.00 83 ASP A O 1
ATOM 653 N N . LEU A 1 84 ? -1.039 -8.931 0.558 1.00 92.75 84 LEU A N 1
ATOM 654 C CA . LEU A 1 84 ? -0.315 -7.668 0.402 1.00 92.75 84 LEU A CA 1
ATOM 655 C C . LEU A 1 84 ? 1.173 -7.869 0.106 1.00 92.75 84 LEU A C 1
ATOM 657 O O . LEU A 1 84 ? 1.891 -6.895 -0.117 1.00 92.75 84 LEU A O 1
ATOM 661 N N . LYS A 1 85 ? 1.658 -9.115 0.053 1.00 92.00 85 LYS A N 1
ATOM 662 C CA . LYS A 1 85 ? 3.075 -9.425 -0.199 1.00 92.00 85 LYS A CA 1
ATOM 663 C C . LYS A 1 85 ? 3.514 -9.140 -1.634 1.00 92.00 85 LYS A C 1
ATOM 665 O O . LYS A 1 85 ? 4.689 -9.305 -1.956 1.00 92.00 85 LYS A O 1
ATOM 670 N N . THR A 1 86 ? 2.592 -8.711 -2.500 1.00 93.19 86 THR A N 1
ATOM 671 C CA . THR A 1 86 ? 2.915 -8.129 -3.807 1.00 93.19 86 THR A CA 1
ATOM 672 C C . THR A 1 86 ? 3.641 -6.799 -3.665 1.00 93.19 86 THR A C 1
ATOM 674 O O . THR A 1 86 ? 4.389 -6.431 -4.568 1.00 93.19 86 THR A O 1
ATOM 677 N N . ALA A 1 87 ? 3.442 -6.082 -2.556 1.00 94.19 87 ALA A N 1
ATOM 678 C CA . ALA A 1 87 ? 4.240 -4.924 -2.197 1.00 94.19 87 ALA A CA 1
ATOM 679 C C . ALA A 1 87 ? 5.624 -5.383 -1.722 1.00 94.19 87 ALA A C 1
ATOM 681 O O . ALA A 1 87 ? 5.756 -6.360 -0.984 1.00 94.19 87 ALA A O 1
ATOM 682 N N . ASN A 1 88 ? 6.678 -4.691 -2.151 1.00 94.50 88 ASN A N 1
ATOM 683 C CA . ASN A 1 88 ? 8.029 -5.096 -1.798 1.00 94.50 88 ASN A CA 1
ATOM 684 C C . ASN A 1 88 ? 8.264 -5.010 -0.283 1.00 94.50 88 ASN A C 1
ATOM 686 O O . ASN A 1 88 ? 7.900 -4.030 0.373 1.00 94.50 88 ASN A O 1
ATOM 690 N N . LYS A 1 89 ? 8.990 -5.997 0.234 1.00 90.88 89 LYS A N 1
ATOM 691 C CA . LYS A 1 89 ? 9.419 -6.077 1.628 1.00 90.88 89 LYS A CA 1
ATOM 692 C C . LYS A 1 89 ? 10.169 -4.810 2.062 1.00 90.88 89 LYS A C 1
ATOM 694 O O . LYS A 1 89 ? 10.922 -4.234 1.263 1.00 90.88 89 LYS A O 1
ATOM 699 N N . ASN A 1 90 ? 10.033 -4.429 3.335 1.00 78.44 90 ASN A N 1
ATOM 700 C CA . ASN A 1 90 ? 10.758 -3.332 3.997 1.00 78.44 90 ASN A CA 1
ATOM 701 C C . ASN A 1 90 ? 10.538 -1.937 3.379 1.00 78.44 90 ASN A C 1
ATOM 703 O O . ASN A 1 90 ? 11.355 -1.033 3.574 1.00 78.44 90 ASN A O 1
ATOM 707 N N . GLY A 1 91 ? 9.476 -1.741 2.598 1.00 82.31 91 GLY A N 1
ATOM 708 C CA . GLY A 1 91 ? 9.316 -0.491 1.863 1.00 82.31 91 GLY A CA 1
ATOM 709 C C . GLY A 1 91 ? 7.927 -0.246 1.305 1.00 82.31 91 GLY A C 1
ATOM 710 O O . GLY A 1 91 ? 7.465 0.893 1.338 1.00 82.31 91 GLY A O 1
ATOM 711 N N . ALA A 1 92 ? 7.278 -1.294 0.796 1.00 92.88 92 ALA A N 1
ATOM 712 C CA . ALA A 1 92 ? 5.998 -1.205 0.105 1.00 92.88 92 ALA A CA 1
ATOM 713 C C . ALA A 1 92 ? 5.938 -0.025 -0.886 1.00 92.88 92 ALA A C 1
ATOM 715 O O . ALA A 1 92 ? 4.909 0.615 -1.023 1.00 92.88 92 ALA A O 1
ATOM 716 N N . PHE A 1 93 ? 7.058 0.309 -1.536 1.00 93.56 93 PHE A N 1
ATOM 717 C CA . PHE A 1 93 ? 7.191 1.431 -2.472 1.00 93.56 93 PHE A CA 1
ATOM 718 C C . PHE A 1 93 ? 7.155 0.966 -3.931 1.00 93.56 93 PHE A C 1
ATOM 720 O O . PHE A 1 93 ? 7.253 1.791 -4.837 1.00 93.56 93 PHE A O 1
ATOM 727 N N . ALA A 1 94 ? 7.091 -0.343 -4.168 1.00 95.38 94 ALA A N 1
ATOM 728 C CA . ALA A 1 94 ? 6.936 -0.962 -5.470 1.00 95.38 94 ALA A CA 1
ATOM 729 C C . ALA A 1 94 ? 6.120 -2.254 -5.359 1.00 95.38 94 ALA A C 1
ATOM 731 O O . ALA A 1 94 ? 6.234 -2.980 -4.373 1.00 95.38 94 ALA A O 1
ATOM 732 N N . ASN A 1 95 ? 5.334 -2.557 -6.391 1.00 95.38 95 ASN A N 1
ATOM 733 C CA . ASN A 1 95 ? 4.403 -3.685 -6.396 1.00 95.38 95 ASN A CA 1
ATOM 734 C C . ASN A 1 95 ? 4.656 -4.617 -7.577 1.00 95.38 95 ASN A C 1
ATOM 736 O O . ASN A 1 95 ? 4.868 -4.144 -8.690 1.00 95.38 95 ASN A O 1
ATOM 740 N N . LEU A 1 96 ? 4.617 -5.928 -7.353 1.00 97.12 96 LEU A N 1
ATOM 741 C CA . LEU A 1 96 ? 4.751 -6.940 -8.398 1.00 97.12 96 LEU A CA 1
ATOM 742 C C . LEU A 1 96 ? 3.475 -7.025 -9.244 1.00 97.12 96 LEU A C 1
ATOM 744 O O . LEU A 1 96 ? 2.410 -7.321 -8.712 1.00 97.12 96 LEU A O 1
ATOM 748 N N . ILE A 1 97 ? 3.595 -6.813 -10.557 1.00 94.88 97 ILE A N 1
ATOM 749 C CA . ILE A 1 97 ? 2.460 -6.817 -11.508 1.00 94.88 97 ILE A CA 1
ATOM 750 C C . ILE A 1 97 ? 2.635 -7.817 -12.662 1.00 94.88 97 ILE A C 1
ATOM 752 O O . ILE A 1 97 ? 1.698 -8.118 -13.390 1.00 94.88 97 ILE A O 1
ATOM 756 N N . ASP A 1 98 ? 3.839 -8.363 -12.810 1.00 96.38 98 ASP A N 1
ATOM 757 C CA . ASP A 1 98 ? 4.188 -9.504 -13.657 1.00 96.38 98 ASP A CA 1
ATOM 758 C C . ASP A 1 98 ? 5.360 -10.232 -12.979 1.00 96.38 98 ASP A C 1
ATOM 760 O O . ASP A 1 98 ? 6.112 -9.572 -12.255 1.00 96.38 98 ASP A O 1
ATOM 764 N N . PRO A 1 99 ? 5.597 -11.544 -13.194 1.00 97.94 99 PRO A N 1
ATOM 765 C CA . PRO A 1 99 ? 6.690 -12.243 -12.521 1.00 97.94 99 PRO A CA 1
ATOM 766 C C . PRO A 1 99 ? 8.062 -11.576 -12.683 1.00 97.94 99 PRO A C 1
ATOM 768 O O . PRO A 1 99 ? 8.937 -11.803 -11.858 1.00 97.94 99 PRO A O 1
ATOM 771 N N . SER A 1 100 ? 8.288 -10.765 -13.725 1.00 97.88 100 SER A N 1
ATOM 772 C CA . SER A 1 100 ? 9.536 -10.009 -13.917 1.00 97.88 100 SER A CA 1
ATOM 773 C C . SER A 1 100 ? 9.368 -8.487 -13.968 1.00 97.88 100 SER A C 1
ATOM 775 O O . SER A 1 100 ? 10.334 -7.804 -14.326 1.00 97.88 100 SER A O 1
ATOM 777 N N . PHE A 1 101 ? 8.197 -7.937 -13.628 1.00 97.81 101 PHE A N 1
ATOM 778 C CA . PHE A 1 101 ? 7.984 -6.488 -13.608 1.00 97.81 101 PHE A CA 1
ATOM 779 C C . PHE A 1 101 ? 7.275 -6.007 -12.350 1.00 97.81 101 PHE A C 1
ATOM 781 O O . PHE A 1 101 ? 6.290 -6.584 -11.887 1.00 97.81 101 PHE A O 1
ATOM 788 N N . ILE A 1 102 ? 7.768 -4.883 -11.846 1.00 97.44 102 ILE A N 1
ATOM 789 C CA . ILE A 1 102 ? 7.143 -4.136 -10.760 1.00 97.44 102 ILE A CA 1
ATOM 790 C C . ILE A 1 102 ? 6.591 -2.816 -11.287 1.00 97.44 102 ILE A C 1
ATOM 792 O O . ILE A 1 102 ? 6.980 -2.360 -12.359 1.00 97.44 102 ILE A O 1
ATOM 796 N N . THR A 1 103 ? 5.722 -2.187 -10.510 1.00 95.62 103 THR A N 1
ATOM 797 C CA . THR A 1 103 ? 5.264 -0.814 -10.708 1.00 95.62 103 THR A CA 1
ATOM 798 C C . THR A 1 103 ? 5.625 0.058 -9.511 1.00 95.62 103 THR A C 1
ATOM 800 O O . THR A 1 103 ? 5.636 -0.422 -8.377 1.00 95.62 103 THR A O 1
ATOM 803 N N . SER A 1 104 ? 5.961 1.320 -9.773 1.00 95.81 104 SER A N 1
ATOM 804 C CA . SER A 1 104 ? 6.209 2.372 -8.781 1.00 95.81 104 SER A CA 1
ATOM 805 C C . SER A 1 104 ? 6.225 3.737 -9.495 1.00 95.81 104 SER A C 1
ATOM 807 O O . SER A 1 104 ? 5.969 3.835 -10.699 1.00 95.81 104 SER A O 1
ATOM 809 N N . VAL A 1 105 ? 6.528 4.807 -8.767 1.00 93.75 105 VAL A N 1
ATOM 810 C CA . VAL A 1 105 ? 6.624 6.172 -9.303 1.00 93.75 105 VAL A CA 1
ATOM 811 C C . VAL A 1 105 ? 8.032 6.485 -9.804 1.00 93.75 105 VAL A C 1
ATOM 813 O O . VAL A 1 105 ? 9.041 6.092 -9.211 1.00 93.75 105 VAL A O 1
ATOM 816 N N . ARG A 1 106 ? 8.119 7.236 -10.906 1.00 94.06 106 ARG A N 1
ATOM 817 C CA . ARG A 1 106 ? 9.386 7.546 -11.593 1.00 94.06 106 ARG A CA 1
ATOM 818 C C . ARG A 1 106 ? 10.366 8.295 -10.693 1.00 94.06 106 ARG A C 1
ATOM 820 O O . ARG A 1 106 ? 11.575 8.078 -10.818 1.00 94.06 106 ARG A O 1
ATOM 827 N N . HIS A 1 107 ? 9.881 9.164 -9.807 1.00 94.56 107 HIS A N 1
ATOM 828 C CA . HIS A 1 107 ? 10.748 9.947 -8.926 1.00 94.56 107 HIS A CA 1
ATOM 829 C C . HIS A 1 107 ? 11.472 9.114 -7.854 1.00 94.56 107 HIS A C 1
ATOM 831 O O . HIS A 1 107 ? 12.432 9.606 -7.255 1.00 94.56 107 HIS A O 1
ATOM 837 N N . ASN A 1 108 ? 11.108 7.841 -7.655 1.00 94.50 108 ASN A N 1
ATOM 838 C CA . ASN A 1 108 ? 11.850 6.908 -6.805 1.00 94.50 108 ASN A CA 1
ATOM 839 C C . ASN A 1 108 ? 13.136 6.422 -7.502 1.00 94.50 108 ASN A C 1
ATOM 841 O O . ASN A 1 108 ? 13.292 5.261 -7.883 1.00 94.50 108 ASN A O 1
ATOM 845 N N . VAL A 1 109 ? 14.099 7.329 -7.670 1.00 93.94 109 VAL A N 1
ATOM 846 C CA . VAL A 1 109 ? 15.339 7.081 -8.426 1.00 93.94 109 VAL A CA 1
ATOM 847 C C . VAL A 1 109 ? 16.425 6.340 -7.636 1.00 93.94 109 VAL A C 1
ATOM 849 O O . VAL A 1 109 ? 17.415 5.913 -8.229 1.00 93.94 109 VAL A O 1
ATOM 852 N N . GLY A 1 110 ? 16.258 6.179 -6.319 1.00 94.19 110 GLY A N 1
ATOM 853 C CA . GLY A 1 110 ? 17.302 5.664 -5.424 1.00 94.19 110 GLY A CA 1
ATOM 854 C C . GLY A 1 110 ? 17.413 4.138 -5.336 1.00 94.19 110 GLY A C 1
ATOM 855 O O . GLY A 1 110 ? 18.510 3.623 -5.146 1.00 94.19 110 GLY A O 1
ATOM 856 N N . TYR A 1 111 ? 16.311 3.397 -5.484 1.00 95.62 111 TYR A N 1
ATOM 857 C CA . TYR A 1 111 ? 16.324 1.942 -5.286 1.00 95.62 111 TYR A CA 1
ATOM 858 C C . TYR A 1 111 ? 16.783 1.199 -6.548 1.00 95.62 111 TYR A C 1
ATOM 860 O O . TYR A 1 111 ? 16.348 1.518 -7.653 1.00 95.62 111 TYR A O 1
ATOM 868 N N . SER A 1 112 ? 17.642 0.194 -6.401 1.00 96.94 112 SER A N 1
ATOM 869 C CA . SER A 1 112 ? 18.132 -0.654 -7.504 1.00 96.94 112 SER A CA 1
ATOM 870 C C . SER A 1 112 ? 17.755 -2.128 -7.343 1.00 96.94 112 SER A C 1
ATOM 872 O O . SER A 1 112 ? 18.052 -2.938 -8.221 1.00 96.94 112 SER A O 1
ATOM 874 N N . GLN A 1 113 ? 17.088 -2.471 -6.241 1.00 96.81 113 GLN A N 1
ATOM 875 C CA . GLN A 1 113 ? 16.626 -3.817 -5.936 1.00 96.81 113 GLN A CA 1
ATOM 876 C C . GLN A 1 113 ? 15.340 -3.783 -5.107 1.00 96.81 113 GLN A C 1
ATOM 878 O O . GLN A 1 113 ? 15.076 -2.799 -4.413 1.00 96.81 113 GLN A O 1
ATOM 883 N N . VAL A 1 114 ? 14.588 -4.879 -5.152 1.00 97.12 114 VAL A N 1
ATOM 884 C CA . VAL A 1 114 ? 13.424 -5.152 -4.301 1.00 97.12 114 VAL A CA 1
ATOM 885 C C . VAL A 1 114 ? 13.510 -6.571 -3.738 1.00 97.12 114 VAL A C 1
ATOM 887 O O . VAL A 1 114 ? 14.201 -7.425 -4.293 1.00 97.12 114 VAL A O 1
ATOM 890 N N . LEU A 1 115 ? 12.839 -6.806 -2.614 1.00 95.94 115 LEU A N 1
ATOM 891 C CA . LEU A 1 115 ? 12.699 -8.114 -1.974 1.00 95.94 115 LEU A CA 1
ATOM 892 C C . LEU A 1 115 ? 11.200 -8.413 -1.833 1.00 95.94 115 LEU A C 1
ATOM 894 O O . LEU A 1 115 ? 10.410 -7.480 -1.690 1.00 95.94 115 LEU A O 1
ATOM 898 N N . PHE A 1 116 ? 10.822 -9.688 -1.836 1.00 95.69 116 PHE A N 1
ATOM 899 C CA . PHE A 1 116 ? 9.443 -10.151 -1.638 1.00 95.69 116 PHE A CA 1
ATOM 900 C C . PHE A 1 116 ? 9.392 -11.235 -0.556 1.00 95.69 116 PHE A C 1
ATOM 902 O O . PHE A 1 116 ? 10.432 -11.761 -0.159 1.00 95.69 116 PHE A O 1
ATOM 909 N N . GLY A 1 117 ? 8.189 -11.561 -0.080 1.00 90.62 117 GLY A N 1
ATOM 910 C CA . GLY A 1 117 ? 7.970 -12.556 0.972 1.00 90.62 117 GLY A CA 1
ATOM 911 C C . GLY A 1 117 ? 7.643 -11.934 2.333 1.00 90.62 117 GLY A C 1
ATOM 912 O O . GLY A 1 117 ? 7.068 -10.853 2.409 1.00 90.62 117 GLY A O 1
ATOM 913 N N . GLY A 1 118 ? 7.942 -12.653 3.418 1.00 84.50 118 GLY A N 1
ATOM 914 C CA . GLY A 1 118 ? 7.650 -12.205 4.785 1.00 84.50 118 GLY A CA 1
ATOM 915 C C . GLY A 1 118 ? 8.584 -11.098 5.294 1.00 84.50 118 GLY A C 1
ATOM 916 O O . GLY A 1 118 ? 9.745 -11.008 4.898 1.00 84.50 118 GLY A O 1
ATOM 917 N N . GLU A 1 119 ? 8.098 -10.288 6.241 1.00 81.56 119 GLU A N 1
ATOM 918 C CA . GLU A 1 119 ? 8.863 -9.224 6.926 1.00 81.56 119 GLU A CA 1
ATOM 919 C C . GLU A 1 119 ? 9.846 -9.751 7.999 1.00 81.56 119 GLU A C 1
ATOM 921 O O . GLU A 1 119 ? 10.250 -9.042 8.917 1.00 81.56 119 GLU A O 1
ATOM 926 N N . ASP A 1 120 ? 10.237 -11.023 7.926 1.00 84.50 120 ASP A N 1
ATOM 927 C CA . ASP A 1 120 ? 11.125 -11.654 8.899 1.00 84.50 120 ASP A CA 1
ATOM 928 C C . ASP A 1 120 ? 12.616 -11.493 8.549 1.00 84.50 120 ASP A C 1
ATOM 930 O O . ASP A 1 120 ? 13.012 -11.126 7.437 1.00 84.50 120 ASP A O 1
ATOM 934 N N . THR A 1 121 ? 13.464 -11.804 9.525 1.00 86.56 121 THR A N 1
ATOM 935 C CA . THR A 1 121 ? 14.921 -11.910 9.373 1.00 86.56 121 THR A CA 1
ATOM 936 C C . THR A 1 121 ? 15.402 -13.343 9.606 1.00 86.56 121 THR A C 1
ATOM 938 O O . THR A 1 121 ? 16.556 -13.544 9.983 1.00 86.56 121 THR A O 1
ATOM 941 N N . ASN A 1 122 ? 14.516 -14.336 9.462 1.00 89.81 122 ASN A N 1
ATOM 942 C CA . ASN A 1 122 ? 14.870 -15.731 9.688 1.00 89.81 122 ASN A CA 1
ATOM 943 C C . ASN A 1 122 ? 15.847 -16.177 8.580 1.00 89.81 122 ASN A C 1
ATOM 945 O O . ASN A 1 122 ? 15.527 -15.999 7.401 1.00 89.81 122 ASN A O 1
ATOM 949 N N . PRO A 1 123 ? 17.030 -16.731 8.913 1.00 89.88 123 PRO A N 1
ATOM 950 C CA . PRO A 1 123 ? 17.963 -17.239 7.906 1.00 89.88 123 PRO A CA 1
ATOM 951 C C . PRO A 1 123 ? 17.341 -18.296 6.981 1.00 89.88 123 PRO A C 1
ATOM 953 O O . PRO A 1 123 ? 17.701 -18.339 5.806 1.00 89.88 123 PRO A O 1
ATOM 956 N N . ASP A 1 124 ? 16.369 -19.071 7.469 1.00 93.75 124 ASP A N 1
ATOM 957 C CA . ASP A 1 124 ? 15.692 -20.114 6.689 1.00 93.75 124 ASP A CA 1
ATOM 958 C C . ASP A 1 124 ? 14.781 -19.543 5.589 1.00 93.75 124 ASP A C 1
ATOM 960 O O . ASP A 1 124 ? 14.400 -20.257 4.664 1.00 93.75 124 ASP A O 1
ATOM 964 N N . SER A 1 125 ? 14.437 -18.253 5.654 1.00 88.94 125 SER A N 1
ATOM 965 C CA . SER A 1 125 ? 13.602 -17.600 4.639 1.00 88.94 125 SER A CA 1
ATOM 966 C C . SER A 1 125 ? 14.349 -17.333 3.334 1.00 88.94 125 SER A C 1
ATOM 968 O O . SER A 1 125 ? 13.706 -17.088 2.318 1.00 88.94 125 SER A O 1
ATOM 970 N N . HIS A 1 126 ? 15.691 -17.356 3.347 1.00 90.88 126 HIS A N 1
ATOM 971 C CA . HIS A 1 126 ? 16.536 -17.177 2.158 1.00 90.88 126 HIS A CA 1
ATOM 972 C C . HIS A 1 126 ? 16.111 -16.004 1.250 1.00 90.88 126 HIS A C 1
ATOM 974 O O . HIS A 1 126 ? 16.044 -16.146 0.029 1.00 90.88 126 HIS A O 1
ATOM 980 N N . HIS A 1 127 ? 15.838 -14.837 1.851 1.00 92.75 127 HIS A N 1
ATOM 981 C CA . HIS A 1 127 ? 15.385 -13.637 1.136 1.00 92.75 127 HIS A CA 1
ATOM 982 C C . HIS A 1 127 ? 16.259 -13.333 -0.093 1.00 92.75 127 HIS A C 1
ATOM 984 O O . HIS A 1 127 ? 17.481 -13.202 0.025 1.00 92.75 127 HIS A O 1
ATOM 990 N N . PHE A 1 128 ? 15.632 -13.187 -1.263 1.00 95.88 128 PHE A N 1
ATOM 991 C CA . PHE A 1 128 ? 16.324 -12.965 -2.532 1.00 95.88 128 PHE A CA 1
ATOM 992 C C . PHE A 1 128 ? 16.229 -11.503 -2.995 1.00 95.88 128 PHE A C 1
ATOM 994 O O . PHE A 1 128 ? 15.151 -10.909 -3.046 1.00 95.88 128 PHE A O 1
ATOM 1001 N N . SER A 1 129 ? 17.368 -10.916 -3.374 1.00 96.94 129 SER A N 1
ATOM 1002 C CA . SER A 1 129 ? 17.426 -9.551 -3.912 1.00 96.94 129 SER A CA 1
ATOM 1003 C C . SER A 1 129 ? 17.154 -9.532 -5.415 1.00 96.94 129 SER A C 1
ATOM 1005 O O . SER A 1 129 ? 18.017 -9.880 -6.224 1.00 96.94 129 SER A O 1
ATOM 1007 N N . TYR A 1 130 ? 15.984 -9.041 -5.815 1.00 98.38 130 TYR A N 1
ATOM 1008 C CA . TYR A 1 130 ? 15.630 -8.833 -7.216 1.00 98.38 130 TYR A CA 1
ATOM 1009 C C . TYR A 1 130 ? 16.158 -7.489 -7.722 1.00 98.38 130 TYR A C 1
ATOM 1011 O O . TYR A 1 130 ? 15.584 -6.437 -7.457 1.00 98.38 130 TYR A O 1
ATOM 1019 N N . LEU A 1 131 ? 17.257 -7.524 -8.477 1.00 98.56 131 LEU A N 1
ATOM 1020 C CA . LEU A 1 131 ? 17.874 -6.347 -9.092 1.00 98.56 131 LEU A CA 1
ATOM 1021 C C . LEU A 1 131 ? 17.062 -5.815 -10.279 1.00 98.56 131 LEU A C 1
ATOM 1023 O O . LEU A 1 131 ? 16.549 -6.597 -11.087 1.00 98.56 131 LEU A O 1
ATOM 1027 N N . LEU A 1 132 ? 17.022 -4.491 -10.421 1.00 98.38 132 LEU A N 1
ATOM 1028 C CA . LEU A 1 132 ? 16.475 -3.803 -11.588 1.00 98.38 132 LEU A CA 1
ATOM 1029 C C . LEU A 1 132 ? 17.483 -3.844 -12.743 1.00 98.38 132 LEU A C 1
ATOM 1031 O O . LEU A 1 132 ? 18.633 -3.443 -12.582 1.00 98.38 132 LEU A O 1
ATOM 1035 N N . VAL A 1 133 ? 17.038 -4.260 -13.930 1.00 98.31 133 VAL A N 1
ATOM 1036 C CA . VAL A 1 133 ? 17.846 -4.190 -15.168 1.00 98.31 133 VAL A CA 1
ATOM 1037 C C . VAL A 1 133 ? 17.471 -3.002 -16.047 1.00 98.31 133 VAL A C 1
ATOM 1039 O O . VAL A 1 133 ? 18.274 -2.537 -16.849 1.00 98.31 133 VAL A O 1
ATOM 1042 N N . ASN A 1 134 ? 16.240 -2.511 -15.910 1.00 97.81 134 ASN A N 1
ATOM 1043 C CA . ASN A 1 134 ? 15.749 -1.308 -16.569 1.00 97.81 134 ASN A CA 1
ATOM 1044 C C . ASN A 1 134 ? 14.594 -0.742 -15.738 1.00 97.81 134 ASN A C 1
ATOM 1046 O O . ASN A 1 134 ? 13.749 -1.511 -15.291 1.00 97.81 134 ASN A O 1
ATOM 1050 N N . ARG A 1 135 ? 14.539 0.578 -15.535 1.00 97.50 135 ARG A N 1
ATOM 1051 C CA . ARG A 1 135 ? 13.414 1.221 -14.839 1.00 97.50 135 ARG A CA 1
ATOM 1052 C C . ARG A 1 135 ? 12.150 1.287 -15.690 1.00 97.50 135 ARG A C 1
ATOM 1054 O O . ARG A 1 135 ? 11.073 1.318 -15.121 1.00 97.50 135 ARG A O 1
ATOM 1061 N N . ASN A 1 136 ? 12.281 1.325 -17.019 1.00 96.88 136 ASN A N 1
ATOM 1062 C CA . ASN A 1 136 ? 11.180 1.603 -17.948 1.00 96.88 136 ASN A CA 1
ATOM 1063 C C . ASN A 1 136 ? 10.328 2.793 -17.469 1.00 96.88 136 ASN A C 1
ATOM 1065 O O . ASN A 1 136 ? 9.132 2.662 -17.208 1.00 96.88 136 ASN A O 1
ATOM 1069 N N . ASN A 1 137 ? 10.981 3.944 -17.285 1.00 95.81 137 ASN A N 1
ATOM 1070 C CA . ASN A 1 137 ? 10.285 5.182 -16.946 1.00 95.81 137 ASN A CA 1
ATOM 1071 C C . ASN A 1 137 ? 9.291 5.540 -18.054 1.00 95.81 137 ASN A C 1
ATOM 1073 O O . ASN A 1 137 ? 9.630 5.405 -19.234 1.00 95.81 137 ASN A O 1
ATOM 1077 N N . PHE A 1 138 ? 8.110 6.036 -17.677 1.00 90.19 138 PHE A N 1
ATOM 1078 C CA . PHE A 1 138 ? 7.156 6.552 -18.649 1.00 90.19 138 PHE A CA 1
ATOM 1079 C C . PHE A 1 138 ? 7.814 7.680 -19.472 1.00 90.19 138 PHE A C 1
ATOM 1081 O O . PHE A 1 138 ? 8.462 8.565 -18.888 1.00 90.19 138 PHE A O 1
ATOM 1088 N N . PRO A 1 139 ? 7.739 7.620 -20.815 1.00 90.94 139 PRO A N 1
ATOM 1089 C CA . PRO A 1 139 ? 8.419 8.572 -21.685 1.00 90.94 139 PRO A CA 1
ATOM 1090 C C . PRO A 1 139 ? 7.749 9.950 -21.648 1.00 90.94 139 PRO A C 1
ATOM 1092 O O . PRO A 1 139 ? 6.616 10.103 -21.208 1.00 90.94 139 PRO A O 1
ATOM 1095 N N . ASP A 1 140 ? 8.447 10.972 -22.146 1.00 89.62 140 ASP A N 1
ATOM 1096 C CA . ASP A 1 140 ? 7.865 12.316 -22.272 1.00 89.62 140 ASP A CA 1
ATOM 1097 C C . ASP A 1 140 ? 6.816 12.402 -23.404 1.00 89.62 140 ASP A C 1
ATOM 1099 O O . ASP A 1 140 ? 5.983 13.308 -23.410 1.00 89.62 140 ASP A O 1
ATOM 1103 N N . GLU A 1 141 ? 6.834 11.447 -24.340 1.00 90.69 141 GLU A N 1
ATOM 1104 C CA . GLU A 1 141 ? 5.852 11.292 -25.414 1.00 90.69 141 GLU A CA 1
ATOM 1105 C C . GLU A 1 141 ? 5.389 9.832 -25.507 1.00 90.69 141 GLU A C 1
ATOM 1107 O O . GLU A 1 141 ? 6.212 8.914 -25.568 1.00 90.69 141 GLU A O 1
ATOM 1112 N N . TRP A 1 142 ? 4.075 9.615 -25.548 1.00 84.31 142 TRP A N 1
ATOM 1113 C CA . TRP A 1 142 ? 3.467 8.298 -25.731 1.00 84.31 142 TRP A CA 1
ATOM 1114 C C . TRP A 1 142 ? 2.235 8.404 -26.629 1.00 84.31 142 TRP A C 1
ATOM 1116 O O . TRP A 1 142 ? 1.418 9.303 -26.468 1.00 84.31 142 TRP A O 1
ATOM 1126 N N . ASP A 1 143 ? 2.127 7.498 -27.603 1.00 84.62 143 ASP A N 1
ATOM 1127 C CA . ASP A 1 143 ? 1.034 7.443 -28.588 1.00 84.62 143 ASP A CA 1
ATOM 1128 C C . ASP A 1 143 ? 0.712 8.789 -29.280 1.00 84.62 143 ASP A C 1
ATOM 1130 O O . ASP A 1 143 ? -0.440 9.138 -29.521 1.00 84.62 143 ASP A O 1
ATOM 1134 N N . GLY A 1 144 ? 1.753 9.566 -29.605 1.00 86.94 144 GLY A N 1
ATOM 1135 C CA . GLY A 1 144 ? 1.620 10.872 -30.261 1.00 86.94 144 GLY A CA 1
ATOM 1136 C C . GLY A 1 144 ? 1.147 12.005 -29.343 1.00 86.94 144 GLY A C 1
ATOM 1137 O O . GLY A 1 144 ? 0.822 13.086 -29.833 1.00 86.94 144 GLY A O 1
ATOM 1138 N N . VAL A 1 145 ? 1.105 11.775 -28.026 1.00 85.06 145 VAL A N 1
ATOM 1139 C CA . VAL A 1 145 ? 0.788 12.779 -27.005 1.00 85.06 145 VAL A CA 1
ATOM 1140 C C . VAL A 1 145 ? 2.053 13.133 -26.228 1.00 85.06 145 VAL A C 1
ATOM 1142 O O . VAL A 1 145 ? 2.740 12.254 -25.710 1.00 85.06 145 VAL A O 1
ATOM 1145 N N . THR A 1 146 ? 2.352 14.429 -26.119 1.00 90.06 146 THR A N 1
ATOM 1146 C CA . THR A 1 146 ? 3.425 14.947 -25.260 1.00 90.06 146 THR A CA 1
ATOM 1147 C C . THR A 1 146 ? 2.886 15.261 -23.867 1.00 90.06 146 THR A C 1
ATOM 1149 O O . THR A 1 146 ? 1.924 16.016 -23.725 1.00 90.06 146 THR A O 1
ATOM 1152 N N . TYR A 1 147 ? 3.547 14.744 -22.834 1.00 85.12 147 TYR A N 1
ATOM 1153 C CA . TYR A 1 147 ? 3.161 14.923 -21.435 1.00 85.12 147 TYR A CA 1
ATOM 1154 C C . TYR A 1 147 ? 4.027 16.007 -20.784 1.00 85.12 147 TYR A C 1
ATOM 1156 O O . TYR A 1 147 ? 5.160 15.775 -20.345 1.00 85.12 147 TYR A O 1
ATOM 1164 N N . SER A 1 148 ? 3.496 17.232 -20.746 1.00 86.06 148 SER A N 1
ATOM 1165 C CA . SER A 1 148 ? 4.192 18.392 -20.176 1.00 86.06 148 SER A CA 1
ATOM 1166 C C . SER A 1 148 ? 4.163 18.423 -18.648 1.00 86.06 148 SER A C 1
ATOM 1168 O O . SER A 1 148 ? 5.082 18.964 -18.036 1.00 86.06 148 SER A O 1
ATOM 1170 N N . ASN A 1 149 ? 3.126 17.853 -18.030 1.00 84.50 149 ASN A N 1
ATOM 1171 C CA . ASN A 1 149 ? 2.984 17.797 -16.580 1.00 84.50 149 ASN A CA 1
ATOM 1172 C C . ASN A 1 149 ? 3.868 16.671 -16.004 1.00 84.50 149 ASN A C 1
ATOM 1174 O O . ASN A 1 149 ? 3.699 15.517 -16.401 1.00 84.50 149 ASN A O 1
ATOM 1178 N N . PRO A 1 150 ? 4.817 16.955 -15.090 1.00 85.25 150 PRO A N 1
ATOM 1179 C CA . PRO A 1 150 ? 5.675 15.929 -14.496 1.00 85.25 150 PRO A CA 1
ATOM 1180 C C . PRO A 1 150 ? 4.911 14.798 -13.802 1.00 85.25 150 PRO A C 1
ATOM 1182 O O . PRO A 1 150 ? 5.360 13.658 -13.862 1.00 85.25 150 PRO A O 1
ATOM 1185 N N . GLN A 1 151 ? 3.767 15.103 -13.192 1.00 82.62 151 GLN A N 1
ATOM 1186 C CA . GLN A 1 151 ? 2.925 14.150 -12.473 1.00 82.62 151 GLN A CA 1
ATOM 1187 C C . GLN A 1 151 ? 2.328 13.091 -13.407 1.00 82.62 151 GLN A C 1
ATOM 1189 O O . GLN A 1 151 ? 2.305 11.917 -13.057 1.00 82.62 151 GLN A O 1
ATOM 1194 N N . ASP A 1 152 ? 1.938 13.475 -14.624 1.00 81.06 152 ASP A N 1
ATOM 1195 C CA . ASP A 1 152 ? 1.328 12.560 -15.602 1.00 81.06 152 ASP A CA 1
ATOM 1196 C C . ASP A 1 152 ? 2.333 11.517 -16.128 1.00 81.06 152 ASP A C 1
ATOM 1198 O O . ASP A 1 152 ? 1.952 10.497 -16.694 1.00 81.06 152 ASP A O 1
ATOM 1202 N N . LYS A 1 153 ? 3.634 11.769 -15.935 1.00 85.56 153 LYS A N 1
ATOM 1203 C CA . LYS A 1 153 ? 4.742 10.876 -16.306 1.00 85.56 153 LYS A CA 1
ATOM 1204 C C . LYS A 1 153 ? 5.521 10.353 -15.102 1.00 85.56 153 LYS A C 1
ATOM 1206 O O . LYS A 1 153 ? 6.609 9.786 -15.265 1.00 85.56 153 LYS A O 1
ATOM 1211 N N . ASP A 1 154 ? 4.996 10.550 -13.895 1.00 89.94 154 ASP A N 1
ATOM 1212 C CA . ASP A 1 154 ? 5.629 10.122 -12.652 1.00 89.94 154 ASP A CA 1
ATOM 1213 C C . ASP A 1 154 ? 5.346 8.647 -12.346 1.00 89.94 154 ASP A C 1
ATOM 1215 O O . ASP A 1 154 ? 4.859 8.267 -11.288 1.00 89.94 154 ASP A O 1
ATOM 1219 N N . TYR A 1 155 ? 5.660 7.787 -13.306 1.00 91.38 155 TYR A N 1
ATOM 1220 C CA . TYR A 1 155 ? 5.373 6.364 -13.244 1.00 91.38 155 TYR A CA 1
ATOM 1221 C C . TYR A 1 155 ? 6.455 5.567 -13.969 1.00 91.38 155 TYR A C 1
ATOM 1223 O O . TYR A 1 155 ? 7.048 6.036 -14.950 1.00 91.38 155 TYR A O 1
ATOM 1231 N N . HIS A 1 156 ? 6.737 4.357 -13.493 1.00 94.75 156 HIS A N 1
ATOM 1232 C CA . HIS A 1 156 ? 7.639 3.442 -14.179 1.00 94.75 156 HIS A CA 1
ATOM 1233 C C . HIS A 1 156 ? 7.255 1.973 -13.988 1.00 94.75 156 HIS A C 1
ATOM 1235 O O . HIS A 1 156 ? 6.584 1.617 -13.021 1.00 94.75 156 HIS A O 1
ATOM 1241 N N . ILE A 1 157 ? 7.705 1.110 -14.906 1.00 96.69 157 ILE A N 1
ATOM 1242 C CA . ILE A 1 157 ? 7.478 -0.346 -14.836 1.00 96.69 157 ILE A CA 1
ATOM 1243 C C . ILE A 1 157 ? 8.820 -1.101 -14.845 1.00 96.69 157 ILE A C 1
ATOM 1245 O O . ILE A 1 157 ? 9.207 -1.670 -15.874 1.00 96.69 157 ILE A O 1
ATOM 1249 N N . PRO A 1 158 ? 9.606 -1.075 -13.753 1.00 98.25 158 PRO A N 1
ATOM 1250 C CA . PRO A 1 158 ? 10.930 -1.671 -13.765 1.00 98.25 158 PRO A CA 1
ATOM 1251 C C . PRO A 1 158 ? 10.927 -3.165 -14.075 1.00 98.25 158 PRO A C 1
ATOM 1253 O O . PRO A 1 158 ? 10.134 -3.935 -13.539 1.00 98.25 158 PRO A O 1
ATOM 1256 N N . ARG A 1 159 ? 11.882 -3.577 -14.911 1.00 98.69 159 ARG A N 1
ATOM 1257 C CA . ARG A 1 159 ? 12.173 -4.978 -15.208 1.00 98.69 159 ARG A CA 1
ATOM 1258 C C . ARG A 1 159 ? 13.166 -5.530 -14.192 1.00 98.69 159 ARG A C 1
ATOM 1260 O O . ARG A 1 159 ? 14.237 -4.949 -13.993 1.00 98.69 159 ARG A O 1
ATOM 1267 N N . LEU A 1 160 ? 12.844 -6.686 -13.629 1.00 98.81 160 LEU A N 1
ATOM 1268 C CA . LEU A 1 160 ? 13.704 -7.440 -12.726 1.00 98.81 160 LEU A CA 1
ATOM 1269 C C . LEU A 1 160 ? 14.636 -8.385 -13.497 1.00 98.81 160 LEU A C 1
ATOM 1271 O O . LEU A 1 160 ? 14.315 -8.877 -14.580 1.00 98.81 160 LEU A O 1
ATOM 1275 N N . HIS A 1 161 ? 15.813 -8.656 -12.931 1.00 98.62 161 HIS A N 1
ATOM 1276 C CA . HIS A 1 161 ? 16.806 -9.567 -13.518 1.00 98.62 161 HIS A CA 1
ATOM 1277 C C . HIS A 1 161 ? 16.424 -11.060 -13.425 1.00 98.62 161 HIS A C 1
ATOM 1279 O O . HIS A 1 161 ? 17.039 -11.899 -14.090 1.00 98.62 161 HIS A O 1
ATOM 1285 N N . LYS A 1 162 ? 15.426 -11.395 -12.596 1.00 98.56 162 LYS A N 1
ATOM 1286 C CA . LYS A 1 162 ? 14.897 -12.743 -12.352 1.00 98.56 162 LYS A CA 1
ATOM 1287 C C . LYS A 1 162 ? 13.387 -12.680 -12.151 1.00 98.56 162 LYS A C 1
ATOM 1289 O O . LYS A 1 162 ? 12.869 -11.633 -11.769 1.00 98.56 162 LYS A O 1
ATOM 1294 N N . MET A 1 163 ? 12.727 -13.810 -12.395 1.00 98.50 163 MET A N 1
ATOM 1295 C CA . MET A 1 163 ? 11.319 -13.994 -12.056 1.00 98.50 163 MET A CA 1
ATOM 1296 C C . MET A 1 163 ? 11.165 -14.152 -10.545 1.00 98.50 163 MET A C 1
ATOM 1298 O O . MET A 1 163 ? 11.910 -14.927 -9.948 1.00 98.50 163 MET A O 1
ATOM 1302 N N . VAL A 1 164 ? 10.209 -13.436 -9.965 1.00 98.44 164 VAL A N 1
ATOM 1303 C CA . VAL A 1 164 ? 9.815 -13.553 -8.559 1.00 98.44 164 VAL A CA 1
ATOM 1304 C C . VAL A 1 164 ? 9.103 -14.881 -8.326 1.00 98.44 164 VAL A C 1
ATOM 1306 O O . VAL A 1 164 ? 8.353 -15.341 -9.189 1.00 98.44 164 VAL A O 1
ATOM 1309 N N . THR A 1 165 ? 9.363 -15.509 -7.178 1.00 96.88 165 THR A N 1
ATOM 1310 C CA . THR A 1 165 ? 8.847 -16.855 -6.857 1.00 96.88 165 THR A CA 1
ATOM 1311 C C . THR A 1 165 ? 8.126 -16.941 -5.512 1.00 96.88 165 THR A C 1
ATOM 1313 O O . THR A 1 165 ? 7.380 -17.887 -5.283 1.00 96.88 165 THR A O 1
ATOM 1316 N N . GLU A 1 166 ? 8.303 -15.949 -4.643 1.00 95.81 166 GLU A N 1
ATOM 1317 C CA . GLU A 1 166 ? 7.753 -15.894 -3.288 1.00 95.81 166 GLU A CA 1
ATOM 1318 C C . GLU A 1 166 ? 6.268 -15.513 -3.269 1.00 95.81 166 GLU A C 1
ATOM 1320 O O . GLU A 1 166 ? 5.557 -15.857 -2.327 1.00 95.81 166 GLU A O 1
ATOM 1325 N N . VAL A 1 167 ? 5.804 -14.786 -4.289 1.00 95.00 167 VAL A N 1
ATOM 1326 C CA . VAL A 1 167 ? 4.444 -14.244 -4.372 1.00 95.00 167 VAL A CA 1
ATOM 1327 C C . VAL A 1 167 ? 3.967 -14.202 -5.825 1.00 95.00 167 VAL A C 1
ATOM 1329 O O . VAL A 1 167 ? 4.757 -13.986 -6.747 1.00 95.00 167 VAL A O 1
ATOM 1332 N N . ALA A 1 168 ? 2.669 -14.416 -6.037 1.00 95.25 168 ALA A N 1
ATOM 1333 C CA . ALA A 1 168 ? 2.044 -14.204 -7.338 1.00 95.25 168 ALA A CA 1
ATOM 1334 C C . ALA A 1 168 ? 1.872 -12.694 -7.605 1.00 95.25 168 ALA A C 1
ATOM 1336 O O . ALA A 1 168 ? 1.572 -11.958 -6.670 1.00 95.25 168 ALA A O 1
ATOM 1337 N N . PRO A 1 169 ? 2.032 -12.206 -8.846 1.00 94.88 169 PRO A N 1
ATOM 1338 C CA . PRO A 1 169 ? 1.787 -10.800 -9.158 1.00 94.88 169 PRO A CA 1
ATOM 1339 C C . PRO A 1 169 ? 0.342 -10.370 -8.888 1.00 94.88 169 PRO A C 1
ATOM 1341 O O . PRO A 1 169 ? -0.585 -11.165 -9.055 1.00 94.88 169 PRO A O 1
ATOM 1344 N N . ALA A 1 170 ? 0.156 -9.100 -8.531 1.00 89.50 170 ALA A N 1
ATOM 1345 C CA . ALA A 1 170 ? -1.165 -8.503 -8.396 1.00 89.50 170 ALA A CA 1
ATOM 1346 C C . ALA A 1 170 ? -1.858 -8.399 -9.762 1.00 89.50 170 ALA A C 1
ATOM 1348 O O . ALA A 1 170 ? -1.242 -8.021 -10.763 1.00 89.50 170 ALA A O 1
ATOM 1349 N N . GLU A 1 171 ? -3.158 -8.688 -9.796 1.00 85.56 171 GLU A N 1
ATOM 1350 C CA . GLU A 1 171 ? -3.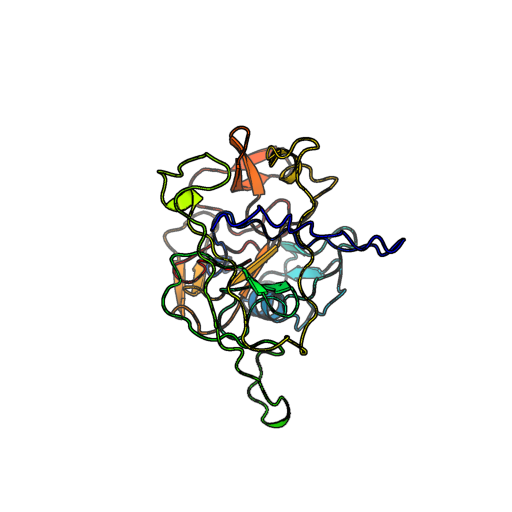981 -8.422 -10.973 1.00 85.56 171 GLU A CA 1
ATOM 1351 C C . GLU A 1 171 ? -4.217 -6.918 -11.119 1.00 85.56 171 GLU A C 1
ATOM 1353 O O . GLU A 1 171 ? -4.570 -6.235 -10.159 1.00 85.56 171 GLU A O 1
ATOM 1358 N N . LEU A 1 172 ? -4.047 -6.400 -12.334 1.00 81.44 172 LEU A N 1
ATOM 1359 C CA . LEU A 1 172 ? -4.339 -5.004 -12.637 1.00 81.44 172 LEU A CA 1
ATOM 1360 C C . LEU A 1 172 ? -5.835 -4.811 -12.877 1.00 81.44 172 LEU A C 1
ATOM 1362 O O . LEU A 1 172 ? -6.511 -5.678 -13.430 1.00 81.44 172 LEU A O 1
ATOM 1366 N N . THR A 1 173 ? -6.339 -3.639 -12.497 1.00 77.69 173 THR A N 1
ATOM 1367 C CA . THR A 1 173 ? -7.716 -3.245 -12.799 1.00 77.69 173 THR A CA 1
ATOM 1368 C C . THR A 1 173 ? -7.965 -3.229 -14.309 1.00 77.69 173 THR A C 1
ATOM 1370 O O . THR A 1 173 ? -7.150 -2.746 -15.095 1.00 77.69 173 THR A O 1
ATOM 1373 N N . ASP A 1 174 ? -9.118 -3.748 -14.718 1.00 72.81 174 ASP A N 1
ATOM 1374 C CA . ASP A 1 174 ? -9.591 -3.777 -16.103 1.00 72.81 174 ASP A CA 1
ATOM 1375 C C . ASP A 1 174 ? -10.356 -2.500 -16.481 1.00 72.81 174 ASP A C 1
ATOM 1377 O O . ASP A 1 174 ? -11.040 -2.460 -17.506 1.00 72.81 174 ASP A O 1
ATOM 1381 N N . VAL A 1 175 ? -10.261 -1.451 -15.654 1.00 70.94 175 VAL A N 1
ATOM 1382 C CA . VAL A 1 175 ? -10.832 -0.121 -15.897 1.00 70.94 175 VAL A CA 1
ATOM 1383 C C . VAL A 1 175 ? -10.078 0.560 -17.041 1.00 70.94 175 VAL A C 1
ATOM 1385 O O . VAL A 1 175 ? -9.306 1.497 -16.885 1.00 70.94 175 VAL A O 1
ATOM 1388 N N . LEU A 1 176 ? -10.334 0.058 -18.239 1.00 57.09 176 LEU A N 1
ATOM 1389 C CA . LEU A 1 176 ? -10.076 0.675 -19.525 1.00 57.09 176 LEU A CA 1
ATOM 1390 C C . LEU A 1 176 ? -11.454 0.914 -20.151 1.00 57.09 176 LEU A C 1
ATOM 1392 O O . LEU A 1 176 ? -12.330 0.052 -20.065 1.00 57.09 176 LEU A O 1
ATOM 1396 N N . THR A 1 177 ? -11.706 2.064 -20.785 1.00 48.88 177 THR A N 1
ATOM 1397 C CA . THR A 1 177 ? -12.944 2.156 -21.585 1.00 48.88 177 THR A CA 1
ATOM 1398 C C . THR A 1 177 ? -12.826 1.321 -22.858 1.00 48.88 177 THR A C 1
ATOM 1400 O O . THR A 1 177 ? -11.712 1.115 -23.349 1.00 48.88 177 THR A O 1
ATOM 1403 N N . PRO A 1 178 ? -13.964 0.943 -23.475 1.00 38.94 178 PRO A N 1
ATOM 1404 C CA . PRO A 1 178 ? -14.020 0.207 -24.742 1.00 38.94 178 PRO A CA 1
ATOM 1405 C C . PRO A 1 178 ? -13.234 0.797 -25.932 1.00 38.94 178 PRO A C 1
ATOM 1407 O O . PRO A 1 178 ? -13.134 0.130 -26.952 1.00 38.94 178 PRO A O 1
ATOM 1410 N N . ASN A 1 179 ? -12.667 2.010 -25.824 1.00 45.25 179 ASN A N 1
ATOM 1411 C CA . ASN A 1 179 ? -11.939 2.702 -26.897 1.00 45.25 179 ASN A CA 1
ATOM 1412 C C . ASN A 1 179 ? -10.565 3.262 -26.463 1.00 45.25 179 ASN A C 1
ATOM 1414 O O . ASN A 1 179 ? -10.052 4.176 -27.107 1.00 45.25 179 ASN A O 1
ATOM 1418 N N . GLY A 1 180 ? -9.986 2.783 -25.355 1.00 52.00 180 GLY A N 1
ATOM 1419 C CA . GLY A 1 180 ? -8.666 3.236 -24.888 1.00 52.00 180 GLY A CA 1
ATOM 1420 C C . GLY A 1 180 ? -8.641 4.623 -24.228 1.00 52.00 180 GLY A C 1
ATOM 1421 O O . GLY A 1 180 ? -7.566 5.169 -24.010 1.00 52.00 180 GLY A O 1
ATOM 1422 N N . LYS A 1 181 ? -9.803 5.203 -23.892 1.00 54.38 181 LYS A N 1
ATOM 1423 C CA . LYS A 1 181 ? -9.892 6.396 -23.029 1.00 54.38 181 LYS A CA 1
ATOM 1424 C C . LYS A 1 181 ? -10.082 5.978 -21.567 1.00 54.38 181 LYS A C 1
ATOM 1426 O O . LYS A 1 181 ? -10.685 4.945 -21.294 1.00 54.38 181 LYS A O 1
ATOM 1431 N N . GLU A 1 182 ? -9.591 6.738 -20.608 1.00 62.72 182 GLU A N 1
ATOM 1432 C CA . GLU A 1 182 ? -9.798 6.423 -19.192 1.00 62.72 182 GLU A CA 1
ATOM 1433 C C . GLU A 1 182 ? -11.222 6.824 -18.765 1.00 62.72 182 GLU A C 1
ATOM 1435 O O . GLU A 1 182 ? -11.646 7.952 -19.004 1.00 62.72 182 GLU A O 1
ATOM 1440 N N . ASN A 1 183 ? -11.983 5.912 -18.149 1.00 65.69 183 ASN A N 1
ATOM 1441 C CA . ASN A 1 183 ? -13.211 6.250 -17.414 1.00 65.69 183 ASN A CA 1
ATOM 1442 C C . ASN A 1 183 ? -12.981 5.902 -15.952 1.00 65.69 183 ASN A C 1
ATOM 1444 O O . ASN A 1 183 ? -13.513 4.922 -15.437 1.00 65.69 183 ASN A O 1
ATOM 1448 N N . THR A 1 184 ? -12.148 6.700 -15.296 1.00 71.06 184 THR A N 1
ATOM 1449 C CA . THR A 1 184 ? -11.817 6.517 -13.880 1.00 71.06 184 THR A CA 1
ATOM 1450 C C . THR A 1 184 ? -13.009 6.764 -12.967 1.00 71.06 184 THR A C 1
ATOM 1452 O O . THR A 1 184 ? -12.983 6.308 -11.833 1.00 71.06 184 THR A O 1
ATOM 1455 N N . LYS A 1 185 ? -14.101 7.377 -13.447 1.00 76.38 185 LYS A N 1
ATOM 1456 C CA . LYS A 1 185 ? -15.349 7.501 -12.683 1.00 76.38 185 LYS A CA 1
ATOM 1457 C C . LYS A 1 185 ? -15.898 6.153 -12.222 1.00 76.38 185 LYS A C 1
ATOM 1459 O O . LYS A 1 185 ? -16.484 6.086 -11.154 1.00 76.38 185 LYS A O 1
ATOM 1464 N N . ILE A 1 186 ? -15.678 5.063 -12.958 1.00 80.56 186 ILE A N 1
ATOM 1465 C CA . ILE A 1 186 ? -16.126 3.745 -12.486 1.00 80.56 186 ILE A CA 1
ATOM 1466 C C . ILE A 1 186 ? -15.459 3.340 -11.161 1.00 80.56 186 ILE A C 1
ATOM 1468 O O . ILE A 1 186 ? -16.025 2.540 -10.432 1.00 80.56 186 ILE A O 1
ATOM 1472 N N . LEU A 1 187 ? -14.304 3.921 -10.811 1.00 82.88 187 LEU A N 1
ATOM 1473 C CA . LEU A 1 187 ? -13.621 3.686 -9.536 1.00 82.88 187 LEU A CA 1
ATOM 1474 C C . LEU A 1 187 ? -14.406 4.242 -8.331 1.00 82.88 187 LEU A C 1
ATOM 1476 O O . LEU A 1 187 ? -14.116 3.869 -7.199 1.00 82.88 187 LEU A O 1
ATOM 1480 N N . THR A 1 188 ? -15.411 5.099 -8.533 1.00 83.44 188 THR A N 1
ATOM 1481 C CA . THR A 1 188 ? -16.305 5.552 -7.450 1.00 83.44 188 THR A CA 1
ATOM 1482 C C . THR A 1 188 ? -17.568 4.697 -7.314 1.00 83.44 188 THR A C 1
ATOM 1484 O O . THR A 1 188 ? -18.359 4.917 -6.397 1.00 83.44 188 THR A O 1
ATOM 1487 N N . ASP A 1 189 ? -17.772 3.712 -8.195 1.00 86.19 189 ASP A N 1
ATOM 1488 C CA . ASP A 1 189 ? -18.901 2.789 -8.120 1.00 86.19 189 ASP A CA 1
ATOM 1489 C C . ASP A 1 189 ? -18.674 1.752 -7.014 1.00 86.19 189 ASP A C 1
ATOM 1491 O O . ASP A 1 189 ? -18.004 0.742 -7.220 1.00 86.19 189 ASP A O 1
ATOM 1495 N N . LEU A 1 190 ? -19.276 1.984 -5.847 1.00 86.56 190 LEU A N 1
ATOM 1496 C CA . LEU A 1 190 ? -19.182 1.093 -4.685 1.00 86.56 190 LEU A CA 1
ATOM 1497 C C . LEU A 1 190 ? -19.790 -0.295 -4.918 1.00 86.56 190 LEU A C 1
ATOM 1499 O O . LEU A 1 190 ? -19.508 -1.209 -4.150 1.00 86.56 190 LEU A O 1
ATOM 1503 N N . THR A 1 191 ? -20.604 -0.484 -5.963 1.00 89.19 191 THR A N 1
ATOM 1504 C CA . THR A 1 191 ? -21.112 -1.819 -6.314 1.00 89.19 191 THR A CA 1
ATOM 1505 C C . THR A 1 191 ? -20.036 -2.678 -6.975 1.00 89.19 191 THR A C 1
ATOM 1507 O O . THR A 1 191 ? -20.061 -3.901 -6.841 1.00 89.19 191 THR A O 1
ATOM 1510 N N . ARG A 1 192 ? -19.065 -2.044 -7.649 1.00 87.62 192 ARG A N 1
ATOM 1511 C CA . ARG A 1 192 ? -17.930 -2.706 -8.306 1.00 87.62 192 ARG A CA 1
ATOM 1512 C C . ARG A 1 192 ? -16.640 -2.618 -7.491 1.00 87.62 192 ARG A C 1
ATOM 1514 O O . ARG A 1 192 ? -15.901 -3.594 -7.432 1.00 87.62 192 ARG A O 1
ATOM 1521 N N . PHE A 1 193 ? -16.382 -1.476 -6.860 1.00 90.00 193 PHE A N 1
ATOM 1522 C CA . PHE A 1 193 ? -15.215 -1.205 -6.020 1.00 90.00 193 PHE A CA 1
ATOM 1523 C C . PHE A 1 193 ? -15.660 -0.836 -4.596 1.00 90.00 193 PHE A C 1
ATOM 1525 O O . PHE A 1 193 ? -15.618 0.334 -4.209 1.00 90.00 193 PHE A O 1
ATOM 1532 N N . PRO A 1 194 ? -16.109 -1.823 -3.801 1.00 91.00 194 PRO A N 1
ATOM 1533 C CA . PRO A 1 194 ? -16.641 -1.583 -2.458 1.00 91.00 194 PRO A CA 1
ATOM 1534 C C . PRO A 1 194 ? -15.564 -1.236 -1.420 1.00 91.00 194 PRO A C 1
ATOM 1536 O O . PRO A 1 194 ? -15.895 -0.818 -0.313 1.00 91.00 194 PRO A O 1
ATOM 1539 N N . LEU A 1 195 ? -14.284 -1.437 -1.743 1.00 91.19 195 LEU A N 1
ATOM 1540 C CA . LEU A 1 195 ? -13.175 -1.311 -0.807 1.00 91.19 195 LEU A CA 1
ATOM 1541 C C . LEU A 1 195 ? -11.919 -0.815 -1.525 1.00 91.19 195 LEU A C 1
ATOM 1543 O O . LEU A 1 195 ? -11.534 -1.361 -2.556 1.00 91.19 195 LEU A O 1
ATOM 1547 N N . TYR A 1 196 ? -11.248 0.160 -0.915 1.00 91.25 196 TYR A N 1
ATOM 1548 C CA . TYR A 1 196 ? -9.904 0.585 -1.285 1.00 91.25 196 TYR A CA 1
ATOM 1549 C C . TYR A 1 196 ? -8.999 0.485 -0.067 1.00 91.25 196 TYR A C 1
ATOM 1551 O O . TYR A 1 196 ? -9.244 1.114 0.964 1.00 91.25 196 TYR A O 1
ATOM 1559 N N . ILE A 1 197 ? -7.957 -0.325 -0.200 1.00 92.94 197 ILE A N 1
ATOM 1560 C CA . ILE A 1 197 ? -6.936 -0.523 0.820 1.00 92.94 197 ILE A CA 1
ATOM 1561 C C . ILE A 1 197 ? -5.582 -0.162 0.253 1.00 92.94 197 ILE A C 1
ATOM 1563 O O . ILE A 1 197 ? -5.411 -0.096 -0.962 1.00 92.94 197 ILE A O 1
ATOM 1567 N N . ARG A 1 198 ? -4.630 0.032 1.153 1.00 90.69 198 ARG A N 1
ATOM 1568 C CA . ARG A 1 198 ? -3.271 0.384 0.790 1.00 90.69 198 ARG A CA 1
ATOM 1569 C C . ARG A 1 198 ? -2.267 -0.001 1.873 1.00 90.69 198 ARG A C 1
ATOM 1571 O O . ARG A 1 198 ? -2.637 -0.160 3.042 1.00 90.69 198 ARG A O 1
ATOM 1578 N N . VAL A 1 199 ? -0.996 -0.102 1.509 1.00 93.88 199 VAL A N 1
ATOM 1579 C CA . VAL A 1 199 ? 0.122 -0.471 2.383 1.00 93.88 199 VAL A CA 1
ATOM 1580 C C . VAL A 1 199 ? 1.352 0.364 2.047 1.00 93.88 199 VAL A C 1
ATOM 1582 O O . VAL A 1 199 ? 1.712 0.525 0.890 1.00 93.88 199 VAL A O 1
ATOM 1585 N N . GLY A 1 200 ? 2.000 0.944 3.056 1.00 94.31 200 GLY A N 1
ATOM 1586 C CA . GLY A 1 200 ? 3.164 1.812 2.861 1.00 94.31 200 GLY A CA 1
ATOM 1587 C C . GLY A 1 200 ? 4.082 1.856 4.063 1.00 94.31 200 GLY A C 1
ATOM 1588 O O . GLY A 1 200 ? 3.770 1.316 5.123 1.00 94.31 200 GLY A O 1
ATOM 1589 N N . SER A 1 201 ? 5.228 2.502 3.885 1.00 94.88 201 SER A N 1
ATOM 1590 C CA . SER A 1 201 ? 6.261 2.614 4.915 1.00 94.88 201 SER A CA 1
ATOM 1591 C C . SER A 1 201 ? 6.839 4.021 5.041 1.00 94.88 201 SER A C 1
ATOM 1593 O O . SER A 1 201 ? 7.947 4.178 5.548 1.00 94.88 201 SER A O 1
ATOM 1595 N N . GLY A 1 202 ? 6.142 5.063 4.593 1.00 94.69 202 GLY A N 1
ATOM 1596 C CA . GLY A 1 202 ? 6.599 6.440 4.768 1.00 94.69 202 GLY A CA 1
ATOM 1597 C C . GLY A 1 202 ? 6.711 6.889 6.229 1.00 94.69 202 GLY A C 1
ATOM 1598 O O . GLY A 1 202 ? 6.800 6.101 7.171 1.00 94.69 202 GLY A O 1
ATOM 1599 N N . LYS A 1 203 ? 6.817 8.199 6.449 1.00 94.56 203 LYS A N 1
ATOM 1600 C CA . LYS A 1 203 ? 7.020 8.752 7.795 1.00 94.56 203 LYS A CA 1
ATOM 1601 C C . LYS A 1 203 ? 5.826 8.430 8.700 1.00 94.56 203 LYS A C 1
ATOM 1603 O O . LYS A 1 203 ? 4.732 8.937 8.474 1.00 94.56 203 LYS A O 1
ATOM 1608 N N . GLN A 1 204 ? 6.080 7.661 9.754 1.00 95.56 204 GLN A N 1
ATOM 1609 C CA . GLN A 1 204 ? 5.057 7.088 10.623 1.00 95.56 204 GLN A CA 1
ATOM 1610 C C . GLN A 1 204 ? 4.602 8.100 11.679 1.00 95.56 204 GLN A C 1
ATOM 1612 O O . GLN A 1 204 ? 5.422 8.657 12.416 1.00 95.56 204 GLN A O 1
ATOM 1617 N N . GLU A 1 205 ? 3.300 8.341 11.748 1.00 93.75 205 GLU A N 1
ATOM 1618 C CA . GLU A 1 205 ? 2.638 9.383 12.517 1.00 93.75 205 GLU A CA 1
ATOM 1619 C C . GLU A 1 205 ? 1.293 8.876 13.077 1.00 93.75 205 GLU A C 1
ATOM 1621 O O . GLU A 1 205 ? 0.583 8.091 12.453 1.00 93.75 205 GLU A O 1
ATOM 1626 N N . VAL A 1 206 ? 0.912 9.363 14.253 1.00 92.75 206 VAL A N 1
ATOM 1627 C CA . VAL A 1 206 ? -0.394 9.106 14.868 1.00 92.75 206 VAL A CA 1
ATOM 1628 C C . VAL A 1 206 ? -1.083 10.428 15.155 1.00 92.75 206 VAL A C 1
ATOM 1630 O O . VAL A 1 206 ? -0.465 11.344 15.690 1.00 92.75 206 VAL A O 1
ATOM 1633 N N . GLN A 1 207 ? -2.361 10.527 14.807 1.00 88.25 207 GLN A N 1
ATOM 1634 C CA . GLN A 1 207 ? -3.210 11.669 15.116 1.00 88.25 207 GLN A CA 1
ATOM 1635 C C . GLN A 1 207 ? -4.078 11.359 16.335 1.00 88.25 207 GLN A C 1
ATOM 1637 O O . GLN A 1 207 ? -4.909 10.454 16.294 1.00 88.25 207 GLN A O 1
ATOM 1642 N N . GLU A 1 208 ? -3.900 12.113 17.416 1.00 82.38 208 GLU A N 1
ATOM 1643 C CA . GLU A 1 208 ? -4.571 11.822 18.690 1.00 82.38 208 GLU A CA 1
ATOM 1644 C C . GLU A 1 208 ? -6.048 12.231 18.729 1.00 82.38 208 GLU A C 1
ATOM 1646 O O . GLU A 1 208 ? -6.813 11.658 19.497 1.00 82.38 208 GLU A O 1
ATOM 1651 N N . SER A 1 209 ? -6.464 13.211 17.923 1.00 75.75 209 SER A N 1
ATOM 1652 C CA . SER A 1 209 ? -7.828 13.755 17.938 1.00 75.75 209 SER A CA 1
ATOM 1653 C C . SER A 1 209 ? -8.381 13.886 16.527 1.00 75.75 209 SER A C 1
ATOM 1655 O O . SER A 1 209 ? -7.682 14.329 15.614 1.00 75.75 209 SER A O 1
ATOM 1657 N N . ALA A 1 210 ? -9.652 13.524 16.357 1.00 69.44 210 ALA A N 1
ATOM 1658 C CA . ALA A 1 210 ? -10.371 13.694 15.099 1.00 69.44 210 ALA A CA 1
ATOM 1659 C C . ALA A 1 210 ? -10.636 15.172 14.787 1.00 69.44 210 ALA A C 1
ATOM 1661 O O . ALA A 1 210 ? -10.802 15.529 13.628 1.00 69.44 210 ALA A O 1
ATOM 1662 N N . GLU A 1 211 ? -10.650 16.020 15.815 1.00 67.12 211 GLU A N 1
ATOM 1663 C CA . GLU A 1 211 ? -11.011 17.435 15.784 1.00 67.12 211 GLU A CA 1
ATOM 1664 C C . GLU A 1 211 ? -9.789 18.365 15.696 1.00 67.12 211 GLU A C 1
ATOM 1666 O O . GLU A 1 211 ? -9.929 19.529 15.315 1.00 67.12 211 GLU A O 1
ATOM 1671 N N . ASP A 1 212 ? -8.588 17.864 16.002 1.00 67.69 212 ASP A N 1
ATOM 1672 C CA . ASP A 1 212 ? -7.363 18.663 16.052 1.00 67.69 212 ASP A CA 1
ATOM 1673 C C . ASP A 1 212 ? -6.156 17.965 15.400 1.00 67.69 212 ASP A C 1
ATOM 1675 O O . ASP A 1 212 ? -5.406 17.208 16.023 1.00 67.69 212 ASP A O 1
ATOM 1679 N N . ASN A 1 213 ? -5.899 18.314 14.136 1.00 65.00 213 ASN A N 1
ATOM 1680 C CA . ASN A 1 213 ? -4.739 17.828 13.378 1.00 65.00 213 ASN A CA 1
ATOM 1681 C C . ASN A 1 213 ? -3.388 18.358 13.877 1.00 65.00 213 ASN A C 1
ATOM 1683 O O . ASN A 1 213 ? -2.350 17.877 13.410 1.00 65.00 213 ASN A O 1
ATOM 1687 N N . SER A 1 214 ? -3.362 19.343 14.783 1.00 65.94 214 SER A N 1
ATOM 1688 C CA . SER A 1 214 ? -2.108 19.843 15.356 1.00 65.94 214 SER A CA 1
ATOM 1689 C C . SER A 1 214 ? -1.481 18.849 16.341 1.00 65.94 214 SER A C 1
ATOM 1691 O O . SER A 1 214 ? -0.266 18.867 16.537 1.00 65.94 214 SER A O 1
ATOM 1693 N N . LYS A 1 215 ? -2.271 17.906 16.873 1.00 74.62 215 LYS A N 1
ATOM 1694 C CA . LYS A 1 215 ? -1.821 16.833 17.771 1.00 74.62 215 LYS A CA 1
ATOM 1695 C C . LYS A 1 215 ? -1.430 15.572 17.004 1.00 74.62 215 LYS A C 1
ATOM 1697 O O . LYS A 1 215 ? -2.030 14.507 17.148 1.00 74.62 215 LYS A O 1
ATOM 1702 N N . THR A 1 216 ? -0.429 15.717 16.138 1.00 85.88 216 THR A N 1
ATOM 1703 C CA . THR A 1 216 ? 0.188 14.588 15.433 1.00 85.88 216 THR A CA 1
ATOM 1704 C C . THR A 1 216 ? 1.509 14.212 16.105 1.00 85.88 216 THR A C 1
ATOM 1706 O O . THR A 1 216 ? 2.428 15.028 16.173 1.00 85.88 216 THR A O 1
ATOM 1709 N N . ILE A 1 217 ? 1.634 12.963 16.548 1.00 90.25 217 ILE A N 1
ATOM 1710 C CA . ILE A 1 217 ? 2.856 12.393 17.121 1.00 90.25 217 ILE A CA 1
ATOM 1711 C C . ILE A 1 217 ? 3.640 11.679 16.021 1.00 90.25 217 ILE A C 1
ATOM 1713 O O . ILE A 1 217 ? 3.104 10.818 15.332 1.00 90.25 217 ILE A O 1
ATOM 1717 N N . SER A 1 218 ? 4.925 12.002 15.870 1.00 92.94 218 SER A N 1
ATOM 1718 C CA . SER A 1 218 ? 5.836 11.264 14.987 1.00 92.94 218 SER A CA 1
ATOM 1719 C C . SER A 1 218 ? 6.365 10.023 15.706 1.00 92.94 218 SER A C 1
ATOM 1721 O O . SER A 1 218 ? 6.943 10.146 16.781 1.00 92.94 218 SER A O 1
ATOM 1723 N N . LEU A 1 219 ? 6.228 8.849 15.092 1.00 94.69 219 LEU A N 1
ATOM 1724 C CA . LEU A 1 219 ? 6.685 7.572 15.649 1.00 94.69 219 LEU A CA 1
ATOM 1725 C C . LEU A 1 219 ? 7.996 7.095 15.028 1.00 94.69 219 LEU A C 1
ATOM 1727 O O . LEU A 1 219 ? 8.867 6.581 15.724 1.00 94.69 219 LEU A O 1
ATOM 1731 N N . SER A 1 220 ? 8.137 7.232 13.708 1.00 94.62 220 SER A N 1
ATOM 1732 C CA . SER A 1 220 ? 9.291 6.701 12.984 1.00 94.62 220 SER A CA 1
ATOM 1733 C C . SER A 1 220 ? 9.561 7.458 11.687 1.00 94.62 220 SER A C 1
ATOM 1735 O O . SER A 1 220 ? 8.676 8.074 11.093 1.00 94.62 220 SER A O 1
ATOM 1737 N N . SER A 1 221 ? 10.812 7.388 11.236 1.00 93.62 221 SER A N 1
ATOM 1738 C CA . SER A 1 221 ? 11.190 7.787 9.876 1.00 93.62 221 SER A CA 1
ATOM 1739 C C . SER A 1 221 ? 10.636 6.804 8.835 1.00 93.62 221 SER A C 1
ATOM 1741 O O . SER A 1 221 ? 10.208 5.705 9.186 1.00 93.62 221 SER A O 1
ATOM 1743 N N . ALA A 1 222 ? 10.659 7.202 7.563 1.00 93.81 222 ALA A N 1
ATOM 1744 C CA . ALA A 1 222 ? 10.270 6.334 6.456 1.00 93.81 222 ALA A CA 1
ATOM 1745 C C . ALA A 1 222 ? 11.173 5.089 6.325 1.00 93.81 222 ALA A C 1
ATOM 1747 O O . ALA A 1 222 ? 12.328 5.095 6.762 1.00 93.81 222 ALA A O 1
ATOM 1748 N N . TYR A 1 223 ? 10.639 4.056 5.672 1.00 91.50 223 TYR A N 1
ATOM 1749 C CA . TYR A 1 223 ? 11.278 2.793 5.298 1.00 91.50 223 TYR A CA 1
ATOM 1750 C C . TYR A 1 223 ? 11.750 1.948 6.490 1.00 91.50 223 TYR A C 1
ATOM 1752 O O . TYR A 1 223 ? 12.801 1.309 6.442 1.00 91.50 223 TYR A O 1
ATOM 1760 N N . ARG A 1 224 ? 11.006 1.992 7.604 1.00 92.75 224 ARG A N 1
ATOM 1761 C CA . ARG A 1 224 ? 11.337 1.247 8.838 1.00 92.75 224 ARG A CA 1
ATOM 1762 C C . ARG A 1 224 ? 10.452 0.035 9.077 1.00 92.75 224 ARG A C 1
ATOM 1764 O O . ARG A 1 224 ? 10.943 -0.967 9.577 1.00 92.75 224 ARG A O 1
ATOM 1771 N N . TYR A 1 225 ? 9.171 0.154 8.766 1.00 93.31 225 TYR A N 1
ATOM 1772 C CA . TYR A 1 225 ? 8.184 -0.915 8.831 1.00 93.31 225 TYR A CA 1
ATOM 1773 C C . TYR A 1 225 ? 6.977 -0.507 7.990 1.00 93.31 225 TYR A C 1
ATOM 1775 O O . TYR A 1 225 ? 6.799 0.680 7.702 1.00 93.31 225 TYR A O 1
ATOM 1783 N N . VAL A 1 226 ? 6.161 -1.483 7.606 1.00 93.69 226 VAL A N 1
ATOM 1784 C CA . VAL A 1 226 ? 4.927 -1.239 6.862 1.00 93.69 226 VAL A CA 1
ATOM 1785 C C . VAL A 1 226 ? 3.745 -1.058 7.809 1.00 93.69 226 VAL A C 1
ATOM 1787 O O . VAL A 1 226 ? 3.671 -1.686 8.868 1.00 93.69 226 VAL A O 1
ATOM 1790 N N . ILE A 1 227 ? 2.814 -0.201 7.411 1.00 95.38 227 ILE A N 1
ATOM 1791 C CA . ILE A 1 227 ? 1.449 -0.188 7.926 1.00 95.38 227 ILE A CA 1
ATOM 1792 C C . ILE A 1 227 ? 0.478 -0.221 6.752 1.00 95.38 227 ILE A C 1
ATOM 1794 O O . ILE A 1 227 ? 0.808 0.219 5.649 1.00 95.38 227 ILE A O 1
ATOM 1798 N N . GLY A 1 228 ? -0.739 -0.690 6.991 1.00 94.69 228 GLY A N 1
ATOM 1799 C CA . GLY A 1 228 ? -1.801 -0.614 6.001 1.00 94.69 228 GLY A CA 1
ATOM 1800 C C . GLY A 1 228 ? -3.153 -0.302 6.617 1.00 94.69 228 GLY A C 1
ATOM 1801 O O . GLY A 1 228 ? -3.312 -0.258 7.835 1.00 94.69 228 GLY A O 1
ATOM 1802 N N . GLY A 1 229 ? -4.114 -0.031 5.749 1.00 95.12 229 GLY A N 1
ATOM 1803 C CA . GLY A 1 229 ? -5.483 0.295 6.120 1.00 95.12 229 GLY A CA 1
ATOM 1804 C C . GLY A 1 229 ? -6.301 0.650 4.888 1.00 95.12 229 GLY A C 1
ATOM 1805 O O . GLY A 1 229 ? -5.875 0.401 3.759 1.00 95.12 229 GLY A O 1
ATOM 1806 N N . VAL A 1 230 ? -7.466 1.248 5.106 1.00 93.12 230 VAL A N 1
ATOM 1807 C CA . VAL A 1 230 ? -8.290 1.783 4.020 1.00 93.12 230 VAL A CA 1
ATOM 1808 C C . VAL A 1 230 ? -7.845 3.181 3.617 1.00 93.12 230 VAL A C 1
ATOM 1810 O O . VAL A 1 230 ? -7.257 3.925 4.407 1.00 93.12 230 VAL A O 1
ATOM 1813 N N . THR A 1 231 ? -8.140 3.550 2.377 1.00 88.62 231 THR A N 1
ATOM 1814 C CA . THR A 1 231 ? -7.959 4.921 1.904 1.00 88.62 231 THR A CA 1
ATOM 1815 C C . THR A 1 231 ? -9.075 5.837 2.424 1.00 88.62 231 THR A C 1
ATOM 1817 O O . THR A 1 231 ? -10.097 5.407 2.980 1.00 88.62 231 THR A O 1
ATOM 1820 N N . HIS A 1 232 ? -8.891 7.139 2.211 1.00 85.50 232 HIS A N 1
ATOM 1821 C CA . HIS A 1 232 ? -9.996 8.092 2.213 1.00 85.50 232 HIS A CA 1
ATOM 1822 C C . HIS A 1 232 ? -11.030 7.765 1.132 1.00 85.50 232 HIS A C 1
ATOM 1824 O O . HIS A 1 232 ? -10.771 7.011 0.197 1.00 85.50 232 HIS A O 1
ATOM 1830 N N . THR A 1 233 ? -12.210 8.376 1.230 1.00 82.69 233 THR A N 1
ATOM 1831 C CA . THR A 1 233 ? -13.285 8.119 0.265 1.00 82.69 233 THR A CA 1
ATOM 1832 C C . THR A 1 233 ? -12.847 8.514 -1.148 1.00 82.69 233 THR A C 1
ATOM 1834 O O . THR A 1 233 ? -12.346 9.621 -1.360 1.00 82.69 233 THR A O 1
ATOM 1837 N N . MET A 1 234 ? -13.041 7.615 -2.118 1.00 82.94 234 MET A N 1
ATOM 1838 C CA . MET A 1 234 ? -12.742 7.912 -3.520 1.00 82.94 234 MET A CA 1
ATOM 1839 C C . MET A 1 234 ? -13.799 8.867 -4.068 1.00 82.94 234 MET A C 1
ATOM 1841 O O . MET A 1 234 ? -14.998 8.636 -3.922 1.00 82.94 234 MET A O 1
ATOM 1845 N N . SER A 1 235 ? -13.363 9.942 -4.714 1.00 78.44 235 SER A N 1
ATOM 1846 C CA . SER A 1 235 ? -14.250 10.915 -5.342 1.00 78.44 235 SER A CA 1
ATOM 1847 C C . SER A 1 235 ? -13.723 11.352 -6.701 1.00 78.44 235 SER A C 1
ATOM 1849 O O . SER A 1 235 ? -12.519 11.357 -6.948 1.00 78.44 235 SER A O 1
ATOM 1851 N N . GLU A 1 236 ? -14.634 11.732 -7.594 1.00 78.50 236 GLU A N 1
ATOM 1852 C CA . GLU A 1 236 ? -14.277 12.314 -8.887 1.00 78.50 236 GLU A CA 1
ATOM 1853 C C . GLU A 1 236 ? -13.576 13.667 -8.664 1.00 78.50 236 GLU A C 1
ATOM 1855 O O . GLU A 1 236 ? -14.135 14.576 -8.045 1.00 78.50 236 GLU A O 1
ATOM 1860 N N . ALA A 1 237 ? -12.349 13.806 -9.172 1.00 73.25 237 ALA A N 1
ATOM 1861 C CA . ALA A 1 237 ? -11.646 15.087 -9.244 1.00 73.25 237 ALA A CA 1
ATOM 1862 C C . ALA A 1 237 ? -11.946 15.805 -10.564 1.00 73.25 237 ALA A C 1
ATOM 1864 O O . ALA A 1 237 ? -12.106 17.023 -10.594 1.00 73.25 237 ALA A O 1
ATOM 1865 N N . ASN A 1 238 ? -12.015 15.049 -11.660 1.00 69.75 238 ASN A N 1
ATOM 1866 C CA . ASN A 1 238 ? -12.444 15.507 -12.979 1.00 69.75 238 ASN A CA 1
ATOM 1867 C C . ASN A 1 238 ? -12.875 14.295 -13.829 1.00 69.75 238 ASN A C 1
ATOM 1869 O O . ASN A 1 238 ? -12.883 13.168 -13.343 1.00 69.75 238 ASN A O 1
ATOM 1873 N N . ALA A 1 239 ? -13.219 14.519 -15.101 1.00 63.78 239 ALA A N 1
ATOM 1874 C CA . ALA A 1 239 ? -13.742 13.481 -15.994 1.00 63.78 239 ALA A CA 1
ATOM 1875 C C . ALA A 1 239 ? -12.821 12.255 -16.171 1.00 63.78 239 ALA A C 1
ATOM 1877 O O . ALA A 1 239 ? -13.307 11.193 -16.555 1.00 63.78 239 ALA A O 1
ATOM 1878 N N . THR A 1 240 ? -11.518 12.398 -15.913 1.00 63.81 240 THR A N 1
ATOM 1879 C CA . THR A 1 240 ? -10.525 11.330 -16.082 1.00 63.81 240 THR A CA 1
ATOM 1880 C C . THR A 1 240 ? -9.729 11.041 -14.817 1.00 63.81 240 THR A C 1
ATOM 1882 O O . THR A 1 240 ? -8.913 10.130 -14.835 1.00 63.81 240 THR A O 1
ATOM 1885 N N . ASN A 1 241 ? -9.994 11.698 -13.685 1.00 69.12 241 ASN A N 1
ATOM 1886 C CA . ASN A 1 241 ? -9.254 11.468 -12.444 1.00 69.12 241 ASN A CA 1
ATOM 1887 C C . ASN A 1 241 ? -10.180 11.278 -11.246 1.00 69.12 241 ASN A C 1
ATOM 1889 O O . ASN A 1 241 ? -11.124 12.045 -11.040 1.00 69.12 241 ASN A O 1
ATOM 1893 N N . VAL A 1 242 ? -9.822 10.320 -10.397 1.00 75.44 242 VAL A N 1
ATOM 1894 C CA . VAL A 1 242 ? -10.388 10.147 -9.057 1.00 75.44 242 VAL A CA 1
ATOM 1895 C C . VAL A 1 242 ? -9.325 10.427 -8.006 1.00 75.44 242 VAL A C 1
ATOM 1897 O O . VAL A 1 242 ? -8.134 10.272 -8.246 1.00 75.44 242 VAL A O 1
ATOM 1900 N N . VAL A 1 243 ? -9.742 10.862 -6.829 1.00 75.94 243 VAL A N 1
ATOM 1901 C CA . VAL A 1 243 ? -8.847 11.122 -5.702 1.00 75.94 243 VAL A CA 1
ATOM 1902 C C . VAL A 1 243 ? -9.445 10.526 -4.441 1.00 75.94 243 VAL A C 1
ATOM 1904 O O . VAL A 1 243 ? -10.652 10.624 -4.220 1.00 75.94 243 VAL A O 1
ATOM 1907 N N . ALA A 1 244 ? -8.600 9.940 -3.598 1.00 78.00 244 ALA A N 1
ATOM 1908 C CA . ALA A 1 244 ? -8.966 9.636 -2.224 1.00 78.00 244 ALA A CA 1
ATOM 1909 C C . ALA A 1 244 ? -8.905 10.948 -1.433 1.00 78.00 244 ALA A C 1
ATOM 1911 O O . ALA A 1 244 ? -7.823 11.495 -1.227 1.00 78.00 244 ALA A O 1
ATOM 1912 N N . ASN A 1 245 ? -10.050 11.511 -1.044 1.00 69.44 245 ASN A N 1
ATOM 1913 C CA . ASN A 1 245 ? -10.055 12.701 -0.199 1.00 69.44 245 ASN A CA 1
ATOM 1914 C C . ASN A 1 245 ? -11.250 12.757 0.758 1.00 69.44 245 ASN A C 1
ATOM 1916 O O . ASN A 1 245 ? -12.407 12.550 0.394 1.00 69.44 245 ASN A O 1
ATOM 1920 N N . GLY A 1 246 ? -10.951 13.105 2.008 1.00 67.00 246 GLY A N 1
ATOM 1921 C CA . GLY A 1 246 ? -11.958 13.264 3.047 1.00 67.00 246 GLY A CA 1
ATOM 1922 C C . GLY A 1 246 ? -12.759 11.993 3.345 1.00 67.00 246 GLY A C 1
ATOM 1923 O O . GLY A 1 246 ? -12.476 10.892 2.859 1.00 67.00 246 GLY A O 1
ATOM 1924 N N . THR A 1 247 ? -13.793 12.173 4.158 1.00 63.75 247 THR A N 1
ATOM 1925 C CA . THR A 1 247 ? -14.736 11.111 4.515 1.00 63.75 247 THR A CA 1
ATOM 1926 C C . THR A 1 247 ? -16.144 11.552 4.166 1.00 63.75 247 THR A C 1
ATOM 1928 O O . THR A 1 247 ? -16.539 12.683 4.454 1.00 63.75 247 THR A O 1
ATOM 1931 N N . ILE A 1 248 ? -16.904 10.664 3.532 1.00 58.72 248 ILE A N 1
ATOM 1932 C CA . ILE A 1 248 ? -18.352 10.816 3.407 1.00 58.72 248 ILE A CA 1
ATOM 1933 C C . ILE A 1 248 ? -18.977 10.153 4.634 1.00 58.72 248 ILE A C 1
ATOM 1935 O O . ILE A 1 248 ? -18.705 8.985 4.910 1.00 58.72 248 ILE A O 1
ATOM 1939 N N . THR A 1 249 ? -19.767 10.902 5.402 1.00 58.38 249 THR A N 1
ATOM 1940 C CA . THR A 1 249 ? -20.505 10.328 6.535 1.00 58.38 249 THR A CA 1
ATOM 1941 C C . THR A 1 249 ? -21.629 9.411 6.034 1.00 58.38 249 THR A C 1
ATOM 1943 O O . THR A 1 249 ? -22.036 9.533 4.875 1.00 58.38 249 THR A O 1
ATOM 1946 N N . PRO A 1 250 ? -22.183 8.517 6.873 1.00 48.69 250 PRO A N 1
ATOM 1947 C CA . PRO A 1 250 ? -23.334 7.688 6.499 1.00 48.69 250 PRO A CA 1
ATOM 1948 C C . PRO A 1 250 ? -24.535 8.486 5.956 1.00 48.69 250 PRO A C 1
ATOM 1950 O O . PRO A 1 250 ? -25.304 7.977 5.147 1.00 48.69 250 PRO A O 1
ATOM 1953 N N . GLU A 1 251 ? -24.669 9.757 6.343 1.00 57.59 251 GLU A N 1
ATOM 1954 C CA . GLU A 1 251 ? -25.709 10.689 5.885 1.00 57.59 251 GLU A CA 1
ATOM 1955 C C . GLU A 1 251 ? -25.373 11.375 4.544 1.00 57.59 251 GLU A C 1
ATOM 1957 O O . GLU A 1 251 ? -26.089 12.275 4.106 1.00 57.59 251 GLU A O 1
ATOM 1962 N N . GLY A 1 252 ? -24.272 10.995 3.888 1.00 54.41 252 GLY A N 1
ATOM 1963 C CA . GLY A 1 252 ? -23.854 11.529 2.590 1.00 54.41 252 GLY A CA 1
ATOM 1964 C C . GLY A 1 252 ? -23.149 12.888 2.655 1.00 54.41 252 GLY A C 1
ATOM 1965 O O . GLY A 1 252 ? -22.868 13.485 1.613 1.00 54.41 252 GLY A O 1
ATOM 1966 N N . LYS A 1 253 ? -22.832 13.400 3.852 1.00 55.22 253 LYS A N 1
ATOM 1967 C CA . LYS A 1 253 ? -22.108 14.668 3.999 1.00 55.22 253 LYS A CA 1
ATOM 1968 C C . LYS A 1 253 ? -20.622 14.444 3.740 1.00 55.22 253 LYS A C 1
ATOM 1970 O O . LYS A 1 253 ? -19.961 13.696 4.456 1.00 55.22 253 LYS A O 1
ATOM 1975 N N . ARG A 1 254 ? -20.075 15.139 2.742 1.00 58.78 254 ARG A N 1
ATOM 1976 C CA . ARG A 1 254 ? -18.633 15.155 2.484 1.00 58.78 254 ARG A CA 1
ATOM 1977 C C . ARG A 1 254 ? -17.936 16.041 3.516 1.00 58.78 254 ARG A C 1
ATOM 1979 O O . ARG A 1 254 ? -18.227 17.231 3.608 1.00 58.78 254 ARG A O 1
ATOM 1986 N N . ILE A 1 255 ? -17.008 15.464 4.268 1.00 59.91 255 ILE A N 1
ATOM 1987 C CA . ILE A 1 255 ? -16.097 16.184 5.156 1.00 59.91 255 ILE A CA 1
ATOM 1988 C C . ILE A 1 255 ? -14.766 16.315 4.417 1.00 59.91 255 ILE A C 1
ATOM 1990 O O . ILE A 1 255 ? -13.949 15.397 4.397 1.00 59.91 255 ILE A O 1
ATOM 1994 N N . THR A 1 256 ? -14.588 17.451 3.745 1.00 54.75 256 THR A N 1
ATOM 1995 C CA . THR A 1 256 ? -13.329 17.873 3.099 1.00 54.75 256 THR A CA 1
ATOM 1996 C C . THR A 1 256 ? -12.507 18.810 3.970 1.00 54.75 256 THR A C 1
ATOM 1998 O O . THR A 1 256 ? -11.353 19.105 3.653 1.00 54.75 256 THR A O 1
ATOM 2001 N N . ASP A 1 257 ? -13.111 19.301 5.048 1.00 50.09 257 ASP A N 1
ATOM 2002 C CA . ASP A 1 257 ? -12.622 20.463 5.761 1.00 50.09 257 ASP A CA 1
ATOM 2003 C C . ASP A 1 257 ? -11.765 20.004 6.926 1.00 50.09 257 ASP A C 1
ATOM 2005 O O . ASP A 1 257 ? -12.181 19.185 7.741 1.00 50.09 257 ASP A O 1
ATOM 2009 N N . LYS A 1 258 ? -10.536 20.522 6.952 1.00 52.66 258 LYS A N 1
ATOM 2010 C CA . LYS A 1 258 ? -9.551 20.279 8.000 1.00 52.66 258 LYS A CA 1
ATOM 2011 C C . LYS A 1 258 ? -10.229 20.315 9.377 1.00 52.66 258 LYS A C 1
ATOM 2013 O O . LYS A 1 258 ? -10.920 21.293 9.663 1.00 52.66 258 LYS A O 1
ATOM 2018 N N . PRO A 1 259 ? -9.956 19.339 10.246 1.00 53.81 259 PRO A N 1
ATOM 2019 C CA . PRO A 1 259 ? -8.993 18.240 10.098 1.00 53.81 259 PRO A CA 1
ATOM 2020 C C . PRO A 1 259 ? -9.374 17.131 9.088 1.00 53.81 259 PRO A C 1
ATOM 2022 O O . PRO A 1 259 ? -10.514 16.695 9.019 1.00 53.81 259 PRO A O 1
ATOM 2025 N N . ILE A 1 260 ? -8.383 16.638 8.322 1.00 64.94 260 ILE A N 1
ATOM 2026 C CA . ILE A 1 260 ? -8.477 15.356 7.590 1.00 64.94 260 ILE A CA 1
ATOM 2027 C C . ILE A 1 260 ? -8.822 14.275 8.623 1.00 64.94 260 ILE A C 1
ATOM 2029 O O . ILE A 1 260 ? -8.021 14.037 9.527 1.00 64.94 260 ILE A O 1
ATOM 2033 N N . THR A 1 261 ? -10.005 13.669 8.525 1.00 75.69 261 THR A N 1
ATOM 2034 C CA . THR A 1 261 ? -10.452 12.674 9.505 1.00 75.69 261 THR A CA 1
ATOM 2035 C C . THR A 1 261 ? -9.861 11.300 9.197 1.00 75.69 261 THR A C 1
ATOM 2037 O O . THR A 1 261 ? -10.130 10.700 8.162 1.00 75.69 261 THR A O 1
ATOM 2040 N N . LEU A 1 262 ? -9.057 10.792 10.131 1.00 84.06 262 LEU A N 1
ATOM 2041 C CA . LEU A 1 262 ? -8.515 9.428 10.101 1.00 84.06 262 LEU A CA 1
ATOM 2042 C C . LEU A 1 262 ? -9.408 8.426 10.847 1.00 84.06 262 LEU A C 1
ATOM 2044 O O . LEU A 1 262 ? -9.075 7.249 10.960 1.00 84.06 262 LEU A O 1
ATOM 2048 N N . PHE A 1 263 ? -10.543 8.889 11.373 1.00 86.25 263 PHE A N 1
ATOM 2049 C CA . PHE A 1 263 ? -11.392 8.159 12.315 1.00 86.25 263 PHE A CA 1
ATOM 2050 C C . PHE A 1 263 ? -12.516 7.397 11.604 1.00 86.25 263 PHE A C 1
ATOM 2052 O O . PHE A 1 263 ? -13.598 7.192 12.149 1.00 86.25 263 PHE A O 1
ATOM 2059 N N . GLY A 1 264 ? -12.235 6.961 10.376 1.00 83.12 264 GLY A N 1
ATOM 2060 C CA . GLY A 1 264 ? -13.122 6.162 9.543 1.00 83.12 264 GLY A CA 1
ATOM 2061 C C . GLY A 1 264 ? -13.382 6.783 8.174 1.00 83.12 264 GLY A C 1
ATOM 2062 O O . GLY A 1 264 ? -13.383 8.003 7.999 1.00 83.12 264 GLY A O 1
ATOM 2063 N N . SER A 1 265 ? -13.612 5.913 7.198 1.00 85.31 265 SER A N 1
ATOM 2064 C CA . SER A 1 265 ? -14.157 6.239 5.883 1.00 85.31 265 SER A CA 1
ATOM 2065 C C . SER A 1 265 ? -15.318 5.295 5.568 1.00 85.31 265 SER A C 1
ATOM 2067 O O . SER A 1 265 ? -15.613 4.378 6.338 1.00 85.31 265 SER A O 1
ATOM 2069 N N . ILE A 1 266 ? -15.958 5.478 4.412 1.00 86.19 266 ILE A N 1
ATOM 2070 C CA . ILE A 1 266 ? -16.976 4.536 3.9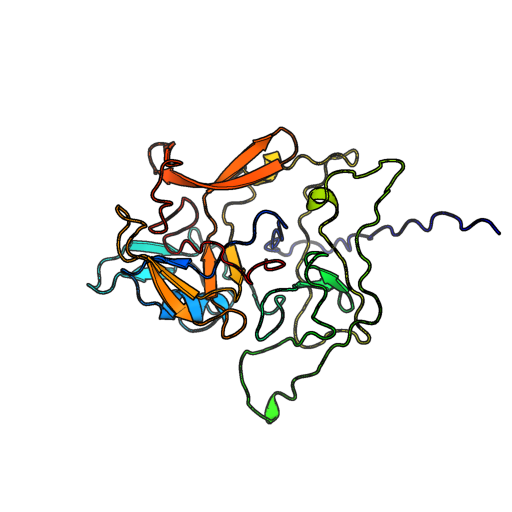25 1.00 86.19 266 ILE A CA 1
ATOM 2071 C C . ILE A 1 266 ? -16.434 3.106 3.734 1.00 86.19 266 ILE A C 1
ATOM 2073 O O . ILE A 1 266 ? -17.217 2.168 3.640 1.00 86.19 266 ILE A O 1
ATOM 2077 N N . TYR A 1 267 ? -15.108 2.940 3.692 1.00 89.75 267 TYR A N 1
ATOM 2078 C CA . TYR A 1 267 ? -14.434 1.660 3.489 1.00 89.75 267 TYR A CA 1
ATOM 2079 C C . TYR A 1 267 ? -14.083 0.937 4.795 1.00 89.75 267 TYR A C 1
ATOM 2081 O O . TYR A 1 267 ? -13.829 -0.267 4.776 1.00 89.75 267 TYR A O 1
ATOM 2089 N N . GLY A 1 268 ? -14.050 1.644 5.929 1.00 92.31 268 GLY A N 1
ATOM 2090 C CA . GLY A 1 268 ? -13.736 1.051 7.227 1.00 92.31 268 GLY A CA 1
ATOM 2091 C C . GLY A 1 268 ? -13.130 2.026 8.243 1.00 92.31 268 GLY A C 1
ATOM 2092 O O . GLY A 1 268 ? -12.814 3.173 7.914 1.00 92.31 268 GLY A O 1
ATOM 2093 N N . PRO A 1 269 ? -12.951 1.580 9.500 1.00 93.31 269 PRO A N 1
ATOM 2094 C CA . PRO A 1 269 ? -12.486 2.424 10.605 1.00 93.31 269 PRO A CA 1
ATOM 2095 C C . PRO A 1 269 ? -10.981 2.742 10.597 1.00 93.31 269 PRO A C 1
ATOM 2097 O O . PRO A 1 269 ? -10.551 3.619 11.350 1.00 93.31 269 PRO A O 1
ATOM 2100 N N . MET A 1 270 ? -10.179 2.037 9.792 1.00 94.25 270 MET A N 1
ATOM 2101 C CA . MET A 1 270 ? -8.713 2.126 9.785 1.00 94.25 270 MET A CA 1
ATOM 2102 C C . MET A 1 270 ? -8.194 2.932 8.591 1.00 94.25 270 MET A C 1
ATOM 2104 O O . MET A 1 270 ? -7.531 2.387 7.708 1.00 94.25 270 MET A O 1
ATOM 2108 N N . VAL A 1 271 ? -8.499 4.230 8.549 1.00 91.75 271 VAL A N 1
ATOM 2109 C CA . VAL A 1 271 ? -7.987 5.119 7.495 1.00 91.75 271 VAL A CA 1
ATOM 2110 C C . VAL A 1 271 ? -6.485 5.331 7.668 1.00 91.75 271 VAL A C 1
ATOM 2112 O O . VAL A 1 271 ? -6.000 5.563 8.777 1.00 91.75 271 VAL A O 1
ATOM 2115 N N . SER A 1 272 ? -5.752 5.266 6.559 1.00 90.38 272 SER A N 1
ATOM 2116 C CA . SER A 1 272 ? -4.300 5.408 6.521 1.00 90.38 272 SER A CA 1
ATOM 2117 C C . SER A 1 272 ? -3.919 6.515 5.543 1.00 90.38 272 SER A C 1
ATOM 2119 O O . SER A 1 272 ? -4.187 6.364 4.360 1.00 90.38 272 SER A O 1
ATOM 2121 N N . TYR A 1 273 ? -3.289 7.601 6.012 1.00 87.88 273 TYR A N 1
ATOM 2122 C CA . TYR A 1 273 ? -2.980 8.813 5.231 1.00 87.88 273 TYR A CA 1
ATOM 2123 C C . TYR A 1 273 ? -1.495 9.011 4.945 1.00 87.88 273 TYR A C 1
ATOM 2125 O O . TYR A 1 273 ? -0.665 8.882 5.840 1.00 87.88 273 TYR A O 1
ATOM 2133 N N . GLY A 1 274 ? -1.199 9.431 3.719 1.00 87.25 274 GLY A N 1
ATOM 2134 C CA . GLY A 1 274 ? 0.116 9.435 3.074 1.00 87.25 274 GLY A CA 1
ATOM 2135 C C . GLY A 1 274 ? 1.109 10.429 3.582 1.00 87.25 274 GLY A C 1
ATOM 2136 O O . GLY A 1 274 ? 0.826 11.632 3.615 1.00 87.25 274 GLY A O 1
ATOM 2137 N N . ARG A 1 275 ? 2.320 9.967 3.888 1.00 90.56 275 ARG A N 1
ATOM 2138 C CA . ARG A 1 275 ? 3.425 10.847 4.262 1.00 90.56 275 ARG A CA 1
ATOM 2139 C C . ARG A 1 275 ? 4.619 10.669 3.330 1.00 90.56 275 ARG A C 1
ATOM 2141 O O . ARG A 1 275 ? 4.660 9.842 2.424 1.00 90.56 275 ARG A O 1
ATOM 2148 N N . SER A 1 276 ? 5.620 11.526 3.520 1.00 91.06 276 SER A N 1
ATOM 2149 C CA . SER A 1 276 ? 6.874 11.419 2.779 1.00 91.06 276 SER A CA 1
ATOM 2150 C C . SER A 1 276 ? 7.471 10.025 2.972 1.00 91.06 276 SER A C 1
ATOM 2152 O O . SER A 1 276 ? 7.676 9.596 4.107 1.00 91.06 276 SER A O 1
ATOM 2154 N N . GLY A 1 277 ? 7.752 9.348 1.861 1.00 91.50 277 GLY A N 1
ATOM 2155 C CA . GLY A 1 277 ? 8.214 7.962 1.828 1.00 91.50 277 GLY A CA 1
ATOM 2156 C C . GLY A 1 277 ? 7.155 6.948 1.388 1.00 91.50 277 GLY A C 1
ATOM 2157 O O . GLY A 1 277 ? 7.526 5.839 1.035 1.00 91.50 277 GLY A O 1
ATOM 2158 N N . ASP A 1 278 ? 5.874 7.323 1.314 1.00 92.94 278 ASP A N 1
ATOM 2159 C CA . ASP A 1 278 ? 4.836 6.456 0.733 1.00 92.94 278 ASP A CA 1
ATOM 2160 C C . ASP A 1 278 ? 4.762 6.551 -0.796 1.00 92.94 278 ASP A C 1
ATOM 2162 O O . ASP A 1 278 ? 4.047 5.789 -1.437 1.00 92.94 278 ASP A O 1
ATOM 2166 N N . SER A 1 279 ? 5.500 7.460 -1.427 1.00 91.06 279 SER A N 1
ATOM 2167 C CA . SER A 1 279 ? 5.595 7.549 -2.885 1.00 91.06 279 SER A CA 1
ATOM 2168 C C . SER A 1 279 ? 5.851 6.185 -3.545 1.00 91.06 279 SER A C 1
ATOM 2170 O O . SER A 1 279 ? 6.846 5.529 -3.242 1.00 91.06 279 SER A O 1
ATOM 2172 N N . GLY A 1 280 ? 4.982 5.771 -4.474 1.00 89.62 280 GLY A N 1
ATOM 2173 C CA . GLY A 1 280 ? 5.086 4.486 -5.187 1.00 89.62 280 GLY A CA 1
ATOM 2174 C C . GLY A 1 280 ? 4.419 3.292 -4.502 1.00 89.62 280 GLY A C 1
ATOM 2175 O O . GLY A 1 280 ? 4.362 2.214 -5.090 1.00 89.62 280 GLY A O 1
ATOM 2176 N N . SER A 1 281 ? 3.902 3.481 -3.291 1.00 91.12 281 SER A N 1
ATOM 2177 C CA . SER A 1 281 ? 3.104 2.468 -2.604 1.00 91.12 281 SER A CA 1
ATOM 2178 C C . SER A 1 281 ? 1.744 2.223 -3.256 1.00 91.12 281 SER A C 1
ATOM 2180 O O . SER A 1 281 ? 1.221 3.110 -3.933 1.00 91.12 281 SER A O 1
ATOM 2182 N N . ALA A 1 282 ? 1.199 1.018 -3.050 1.00 81.25 282 ALA A N 1
ATOM 2183 C CA . ALA A 1 282 ? -0.166 0.659 -3.449 1.00 81.25 282 ALA A CA 1
ATOM 2184 C C . ALA A 1 282 ? -1.124 0.901 -2.288 1.00 81.25 282 ALA A C 1
ATOM 2186 O O . ALA A 1 282 ? -0.762 0.533 -1.149 1.00 81.25 282 ALA A O 1
#

Secondary structure (DSSP, 8-state):
---------------S-----------SS---EEEESSB-HHHHHHHHTT-GGG-TT---EEEEBTTS-EEEEES-TTPPPP-GGGBPTTT--SEEEETTEEEB-TT--S--EE--S-S---GGG----EEEEE--BPPSEETTEE--STGGG--B-PEESS---SSPPPPPP----TTS---GGGGG-TTT----EEEE-SSEEEE--SS-TT-EEEEE-SSS--EEEEPSPEEEEETTEEEE-SEE-TTS-EE-SSS---S-BTTBS-BEEE-TT-TT--

Foldseek 3Di:
DDDDDDPPPPPDPDDPDDPDDQQAPDLFAQWFQEFADFFDPVVQQCLQQCHDQNPFQHAFQFTAGPVRHTLWTARYPSNTRHDNQQQFALWLQWGFAAQFKIKFWQVPPPDQWTWTAGNDPDVVVVIDTWGFPAFQFQDCDDPNDGDPDSVVRGMTITTTPGGDDRDDGRHYDPQAPPPRAGQCVVCLVCVSPVFAKWKGFAFHWYAHDQQDNVRIDTDDHGSRGMTMDTFARWDDPDRRDIHRAAAQDPVRDGDRDPPRGSCDHSNIRIYTGDDGSSGNHD